Protein AF-A0A398A3U8-F1 (afdb_monomer)

Solvent-accessible surface area (backbone atoms only — not comparable to full-atom values): 12894 Å² total; per-residue (Å²): 136,85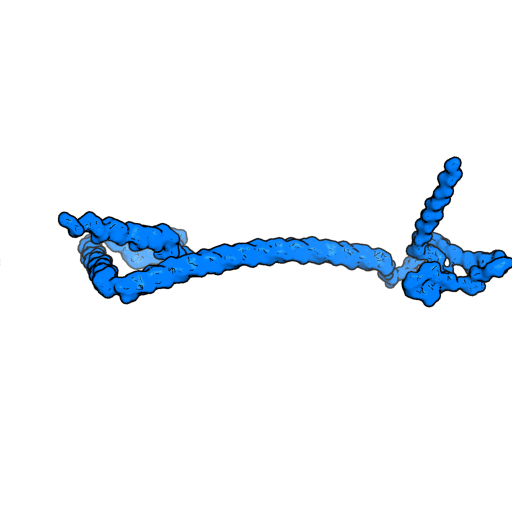,82,79,80,79,78,78,78,81,77,70,68,92,76,70,61,82,66,50,43,77,74,44,94,93,48,101,42,68,47,35,94,39,69,49,92,92,41,72,76,35,46,74,72,61,61,76,77,71,78,84,71,85,73,92,66,101,60,82,57,64,72,60,52,52,52,50,51,53,51,51,52,53,51,50,50,53,50,52,53,53,52,50,51,53,51,52,53,50,50,55,54,50,52,53,52,51,52,51,50,51,53,51,50,52,53,52,50,53,51,52,56,49,40,72,74,30,66,67,60,42,52,52,52,52,52,54,50,53,51,53,52,50,52,53,50,53,50,50,55,49,52,53,50,52,52,61,66,53,68,79,64,84,76,78,46,74,68,54,57,50,49,37,39,77,71,68,66,49,80,81,75,67,80,80,65,52,67,79,64,52,69,69,63,79,71,42,72,65,58,55,50,50,65,63,53,70,53,69,69,73,77,74,81,83,133

Organism: Brassica campestris (NCBI:txid3711)

Sequence (207 aa):
MLSKTINIFKFNFENYLQGFRKIEAERWEFANEGFLLGQRHLLKSIKRRASFALSSSSIQDPCVELRKEKQLLLMELVSLRQQQETNKSYIRAMEQRIEGAERKQRKMMSFLARAMQSPSFLHQLLKQRDMRVKELEDEHYKKTLEAAERGRGSSVSELEALALEMQGYGKQKNVKEEEDMVVERELDDGFWEELLSNESLASTSSN

Secondary structure (DSSP, 8-state):
------------GGG--SSPEE--SSS--EE-TT--TT-GGGGGT-PPPPP----------HHHHHHHHHHHHHHHHHHHHHHHHHHHHHHHHHHHHHHHHHHHHHHHHHHHHHHHH-HHHHHHHHHHHHHHHHHHHHHHHHHHHHHHHHTTS----HHHHHHHHHTT-S----TTTHHHHHTTGGG-HHHHHHHHHTTTTTTSS--

Foldseek 3Di:
DDDPPPPPPPPPVPFADPFWDDDDDPDPDTDGPLDDPPNVVSVVVRDGPDPDPDDDDPDPPVVVVVVVVVVVVVVVVVVVVVVVVVVVVVVVVVVVVVVVVVVLVVLVVVVVVVCVVDVPVVVVVVVVVVVVVVVVVVVVVVVVVVVVVVVPDDDCPPVNQVVCVVVVNNPPPVVPPCVVVVVVPPRDPVVSCCVVVVVVVVVPDDD

Radius of gyration: 42.81 Å; Cα contacts (8 Å, |Δi|>4): 47; chains: 1; bounding box: 86×66×97 Å

pLDDT: mean 71.94, std 19.8, range [32.84, 98.62]

Mean predicted aligned error: 20.29 Å

Structure (mmCIF, N/CA/C/O backbone):
data_AF-A0A398A3U8-F1
#
_entry.id   AF-A0A398A3U8-F1
#
loop_
_atom_site.group_PDB
_atom_site.id
_atom_site.type_symbol
_atom_site.label_atom_id
_atom_site.label_alt_id
_atom_site.label_comp_id
_atom_site.label_asym_id
_atom_site.label_entity_id
_atom_site.label_seq_id
_atom_site.pdbx_PDB_ins_code
_atom_site.Cartn_x
_atom_site.Cartn_y
_atom_site.Cartn_z
_atom_site.occupancy
_atom_site.B_iso_or_equiv
_atom_site.auth_seq_id
_atom_site.auth_comp_id
_atom_site.auth_asym_id
_atom_site.auth_atom_id
_atom_site.pdbx_PDB_model_num
ATOM 1 N N . MET A 1 1 ? 0.174 22.651 -57.542 1.00 36.31 1 MET A N 1
ATOM 2 C CA . MET A 1 1 ? 0.463 22.034 -56.229 1.00 36.31 1 MET A CA 1
ATOM 3 C C . MET A 1 1 ? 1.662 21.101 -56.389 1.00 36.31 1 MET A C 1
ATOM 5 O O . MET A 1 1 ? 1.477 19.931 -56.689 1.00 36.31 1 MET A O 1
ATOM 9 N N . LEU A 1 2 ? 2.894 21.614 -56.304 1.00 36.41 2 LEU A N 1
ATOM 10 C CA . LEU A 1 2 ? 4.093 20.767 -56.345 1.00 36.41 2 LEU A CA 1
ATOM 11 C C . LEU A 1 2 ? 4.375 20.287 -54.920 1.00 36.41 2 LEU A C 1
ATOM 13 O O . LEU A 1 2 ? 4.806 21.071 -54.075 1.00 36.41 2 LEU A O 1
ATOM 17 N N . SER A 1 3 ? 4.070 19.018 -54.649 1.00 34.66 3 SER A N 1
ATOM 18 C CA . SER A 1 3 ? 4.371 18.385 -53.367 1.00 34.66 3 SER A CA 1
ATOM 19 C C . SER A 1 3 ? 5.887 18.209 -53.259 1.00 34.66 3 SER A C 1
ATOM 21 O O . SER A 1 3 ? 6.489 17.435 -54.002 1.0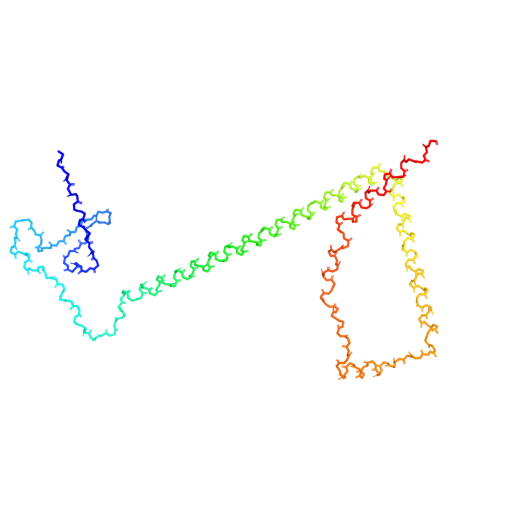0 34.66 3 SER A O 1
ATOM 23 N N . LYS A 1 4 ? 6.525 18.994 -52.386 1.00 37.00 4 LYS A N 1
ATOM 24 C CA . LYS A 1 4 ? 7.944 18.847 -52.055 1.00 37.00 4 LYS A CA 1
ATOM 25 C C . LYS A 1 4 ? 8.099 17.572 -51.229 1.00 37.00 4 LYS A C 1
ATOM 27 O O . LYS A 1 4 ? 7.765 17.559 -50.048 1.00 37.00 4 LYS A O 1
ATOM 32 N N . THR A 1 5 ? 8.609 16.510 -51.841 1.00 37.75 5 THR A N 1
ATOM 33 C CA . THR A 1 5 ? 9.028 15.302 -51.126 1.00 37.75 5 THR A CA 1
ATOM 34 C C . THR A 1 5 ? 10.199 15.658 -50.213 1.00 37.75 5 THR A C 1
ATOM 36 O O . THR A 1 5 ? 11.331 15.827 -50.667 1.00 37.75 5 THR A O 1
ATOM 39 N N . ILE A 1 6 ? 9.932 15.813 -48.916 1.00 40.00 6 ILE A N 1
ATOM 40 C CA . ILE A 1 6 ? 10.976 15.889 -47.894 1.00 40.00 6 ILE A CA 1
AT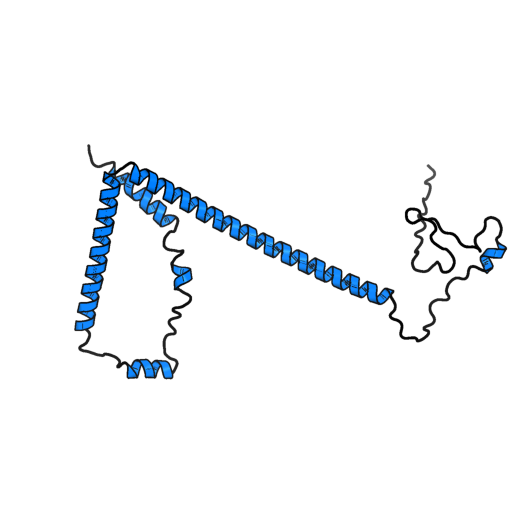OM 41 C C . ILE A 1 6 ? 11.538 14.474 -47.747 1.00 40.00 6 ILE A C 1
ATOM 43 O O . ILE A 1 6 ? 10.989 13.635 -47.037 1.00 40.00 6 ILE A O 1
ATOM 47 N N . ASN A 1 7 ? 12.625 14.191 -48.462 1.00 32.84 7 ASN A N 1
ATOM 48 C CA . ASN A 1 7 ? 13.412 12.985 -48.240 1.00 32.84 7 ASN A CA 1
ATOM 49 C C . ASN A 1 7 ? 14.176 13.146 -46.922 1.00 32.84 7 ASN A C 1
ATOM 51 O O . ASN A 1 7 ? 15.245 13.754 -46.880 1.00 32.84 7 ASN A O 1
ATOM 55 N N . ILE A 1 8 ? 13.621 12.608 -45.836 1.00 38.59 8 ILE A N 1
ATOM 56 C CA . ILE A 1 8 ? 14.350 12.444 -44.578 1.00 38.59 8 ILE A CA 1
ATOM 57 C C . ILE A 1 8 ? 15.374 11.326 -44.803 1.00 38.59 8 ILE A C 1
ATOM 59 O O . ILE A 1 8 ? 15.050 10.140 -44.736 1.00 38.59 8 ILE A O 1
ATOM 63 N N . PHE A 1 9 ? 16.621 11.692 -45.104 1.00 42.53 9 PHE A N 1
ATOM 64 C CA . PHE A 1 9 ? 17.733 10.744 -45.109 1.00 42.53 9 PHE A CA 1
ATOM 65 C C . PHE A 1 9 ? 17.972 10.265 -43.673 1.00 42.53 9 PHE A C 1
ATOM 67 O O . PHE A 1 9 ? 18.526 10.981 -42.842 1.00 42.53 9 PHE A O 1
ATOM 74 N N . LYS A 1 10 ? 17.549 9.035 -43.370 1.00 43.78 10 LYS A N 1
ATOM 75 C CA . LYS A 1 10 ? 17.861 8.364 -42.107 1.00 43.78 10 LYS A CA 1
ATOM 76 C C . LYS A 1 10 ? 19.336 7.951 -42.132 1.00 43.78 10 LYS A C 1
ATOM 78 O O . LYS A 1 10 ? 19.691 6.902 -42.664 1.00 43.78 10 LYS A O 1
ATOM 83 N N . PHE A 1 11 ? 20.208 8.814 -41.617 1.00 51.00 11 PHE A N 1
ATOM 84 C CA . PHE A 1 11 ? 21.639 8.538 -41.499 1.00 51.00 11 PHE A CA 1
ATOM 85 C C . PHE A 1 11 ? 21.847 7.524 -40.361 1.00 51.00 11 PHE A C 1
ATOM 87 O O . PHE A 1 11 ? 21.858 7.885 -39.187 1.00 51.00 11 PHE A O 1
ATOM 9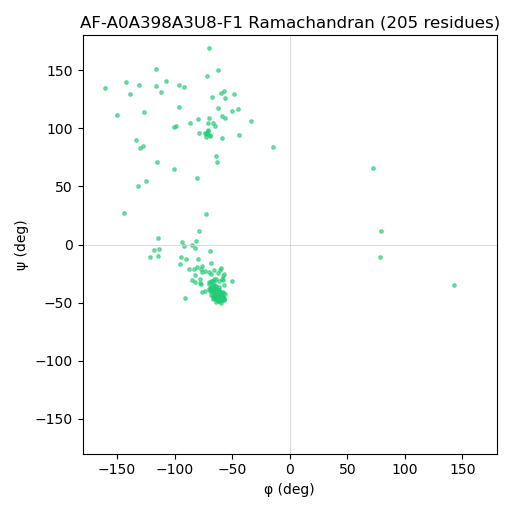4 N N . ASN A 1 12 ? 21.949 6.231 -40.688 1.00 45.66 12 ASN A N 1
ATOM 95 C CA . ASN A 1 12 ? 22.298 5.197 -39.709 1.00 45.66 12 ASN A CA 1
ATOM 96 C C . ASN A 1 12 ? 23.767 5.375 -39.290 1.00 45.66 12 ASN A C 1
ATOM 98 O O . ASN A 1 12 ? 24.681 4.889 -39.956 1.00 45.66 12 ASN A O 1
ATOM 102 N N . PHE A 1 13 ? 23.978 6.096 -38.189 1.00 54.25 13 PHE A N 1
ATOM 103 C CA . PHE A 1 13 ? 25.294 6.456 -37.652 1.00 54.25 13 PHE A CA 1
ATOM 104 C C . PHE A 1 13 ? 26.155 5.255 -37.228 1.00 54.25 13 PHE A C 1
ATOM 106 O O . PHE A 1 13 ? 27.380 5.349 -37.257 1.00 54.25 13 PHE A O 1
ATOM 113 N N . GLU A 1 14 ? 25.536 4.117 -36.895 1.00 48.41 14 GLU A N 1
ATOM 114 C CA . GLU A 1 14 ? 26.205 2.952 -36.290 1.00 48.41 14 GLU A CA 1
ATOM 115 C C . GLU A 1 14 ? 27.321 2.336 -37.153 1.00 48.41 14 GLU A C 1
ATOM 117 O O . GLU A 1 14 ? 28.233 1.699 -36.629 1.00 48.41 14 GLU A O 1
ATOM 122 N N . ASN A 1 15 ? 27.312 2.553 -38.472 1.00 50.22 15 ASN A N 1
ATOM 123 C CA . ASN A 1 15 ? 28.240 1.871 -39.379 1.00 50.22 15 ASN A CA 1
ATOM 124 C C . ASN A 1 15 ? 29.273 2.765 -40.081 1.00 50.22 15 ASN A C 1
ATOM 126 O O . ASN A 1 15 ? 30.119 2.229 -40.799 1.00 50.22 15 ASN A O 1
ATOM 130 N N . TYR A 1 16 ? 29.239 4.093 -39.906 1.00 53.22 16 TYR A N 1
ATOM 131 C CA . TYR A 1 16 ? 29.813 4.977 -40.933 1.00 53.22 16 TYR A CA 1
ATOM 132 C C . TYR A 1 16 ? 31.035 5.823 -40.609 1.00 53.22 16 TYR A C 1
ATOM 134 O O . TYR A 1 16 ? 31.606 6.350 -41.559 1.00 53.22 16 TYR A O 1
ATOM 142 N N . LEU A 1 17 ? 31.508 5.955 -39.372 1.00 53.22 17 LEU A N 1
ATOM 143 C CA . LEU A 1 17 ? 32.539 6.968 -39.117 1.00 53.22 17 LEU A CA 1
ATOM 144 C C . LEU A 1 17 ? 33.739 6.417 -38.351 1.00 53.22 17 LEU A C 1
ATOM 146 O O . LEU A 1 17 ? 33.875 6.613 -37.151 1.00 53.22 17 LEU A O 1
ATOM 150 N N . GLN A 1 18 ? 34.670 5.797 -39.080 1.00 59.28 18 GLN A N 1
ATOM 151 C CA . GLN A 1 18 ? 36.080 6.008 -38.761 1.00 59.28 18 GLN A CA 1
ATOM 152 C C . GLN A 1 18 ? 36.610 7.028 -39.773 1.00 59.28 18 GLN A C 1
ATOM 154 O O . GLN A 1 18 ? 36.805 6.717 -40.945 1.00 59.28 18 GLN A O 1
ATOM 159 N N . GLY A 1 19 ? 36.717 8.282 -39.329 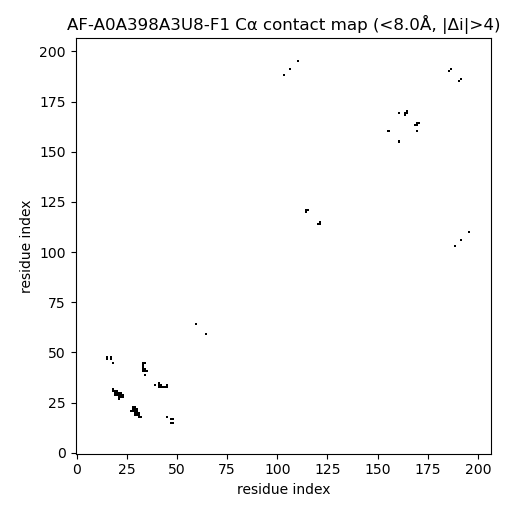1.00 63.56 19 GLY A N 1
ATOM 160 C CA . GLY A 1 19 ? 37.199 9.407 -40.135 1.00 63.56 19 GLY A CA 1
ATOM 161 C C . GLY A 1 19 ? 36.462 10.717 -39.863 1.00 63.56 19 GLY A C 1
ATOM 162 O O . GLY A 1 19 ? 37.091 11.768 -39.867 1.00 63.56 19 GLY A O 1
ATOM 163 N N . PHE A 1 20 ? 35.157 10.660 -39.570 1.00 75.38 20 PHE A N 1
ATOM 164 C CA . PHE A 1 20 ? 34.393 11.833 -39.137 1.00 75.38 20 PHE A CA 1
ATOM 165 C C . PHE A 1 20 ? 34.300 11.875 -37.611 1.00 75.38 20 PHE A C 1
ATOM 167 O O . PHE A 1 20 ? 33.752 10.963 -36.994 1.00 75.38 20 PHE A O 1
ATOM 174 N N . ARG A 1 21 ? 34.851 12.925 -37.006 1.00 79.19 21 ARG A N 1
ATOM 175 C CA . ARG A 1 21 ? 34.823 13.180 -35.564 1.00 79.19 21 ARG A CA 1
ATOM 176 C C . ARG A 1 21 ? 33.670 14.121 -35.235 1.00 79.19 21 ARG A C 1
ATOM 178 O O . ARG A 1 21 ? 33.445 15.084 -35.966 1.00 79.19 21 ARG A O 1
ATOM 185 N N . LYS A 1 22 ? 32.939 13.831 -34.156 1.00 83.31 22 LYS A N 1
ATOM 186 C CA . LYS A 1 22 ? 31.879 14.711 -33.648 1.00 83.31 22 LYS A CA 1
ATOM 187 C C . LYS A 1 22 ? 32.523 15.994 -33.124 1.00 83.31 22 LYS A C 1
ATOM 189 O O . LYS A 1 22 ? 33.460 15.908 -32.335 1.00 83.31 22 LYS A O 1
ATOM 194 N N . ILE A 1 23 ? 32.053 17.143 -33.603 1.00 77.75 23 ILE A N 1
ATOM 195 C CA . ILE A 1 23 ? 32.594 18.454 -33.218 1.00 77.75 23 ILE A CA 1
ATOM 196 C C . ILE A 1 23 ? 31.827 18.996 -32.012 1.00 77.75 23 ILE A C 1
ATOM 198 O O . ILE A 1 23 ? 32.437 19.433 -31.042 1.00 77.75 23 ILE A O 1
ATOM 202 N N . GLU A 1 24 ? 30.496 18.913 -32.046 1.00 75.44 24 GLU A N 1
ATOM 203 C CA . GLU A 1 24 ? 29.630 19.505 -31.027 1.00 75.44 24 GLU A CA 1
ATOM 204 C C . GLU A 1 24 ? 28.599 18.487 -30.524 1.00 75.44 24 GLU A C 1
ATOM 206 O O . GLU A 1 24 ? 28.051 17.711 -31.304 1.00 75.44 24 GLU A O 1
ATOM 211 N N . ALA A 1 25 ? 28.357 18.438 -29.208 1.00 74.88 25 ALA A N 1
ATOM 212 C CA . ALA A 1 25 ? 27.508 17.421 -28.575 1.00 74.88 25 ALA A CA 1
ATOM 213 C C . ALA A 1 25 ? 26.020 17.556 -28.954 1.00 74.88 25 ALA A C 1
ATOM 215 O O . ALA A 1 25 ? 25.369 16.541 -29.220 1.00 74.88 25 ALA A O 1
ATOM 216 N N . GLU A 1 26 ? 25.541 18.797 -29.037 1.00 79.12 26 GLU A N 1
ATOM 217 C CA . GLU A 1 26 ? 24.131 19.176 -29.213 1.00 79.12 26 GLU A CA 1
ATOM 218 C C . GLU A 1 26 ? 23.732 19.406 -30.679 1.00 79.12 26 GLU A C 1
ATOM 220 O O . GLU A 1 26 ? 22.549 19.519 -31.002 1.00 79.12 26 GLU A O 1
ATOM 225 N N . ARG A 1 27 ? 24.709 19.456 -31.593 1.00 76.00 27 ARG A N 1
ATOM 226 C CA . ARG A 1 27 ? 24.474 19.601 -33.033 1.00 76.00 27 ARG A CA 1
ATOM 227 C C . ARG A 1 27 ? 24.953 18.376 -33.791 1.00 76.00 27 ARG A C 1
ATOM 229 O O . ARG A 1 27 ? 25.892 17.686 -33.401 1.00 76.00 27 ARG A O 1
ATOM 236 N N . TRP A 1 28 ? 24.311 18.106 -34.921 1.00 79.19 28 TRP A N 1
ATOM 237 C CA . TRP A 1 28 ? 24.720 17.041 -35.838 1.00 79.19 28 TRP A CA 1
ATOM 238 C C . TRP A 1 28 ? 25.884 17.511 -36.724 1.00 79.19 28 TRP A C 1
ATOM 240 O O . TRP A 1 28 ? 25.787 17.506 -37.949 1.00 79.19 28 TRP A O 1
ATOM 250 N N . GLU A 1 29 ? 26.983 17.931 -36.094 1.00 79.88 29 GLU A N 1
ATOM 251 C CA . GLU A 1 29 ? 28.168 18.495 -36.744 1.00 79.88 29 GLU A CA 1
ATOM 252 C C . GLU A 1 29 ? 29.381 17.565 -36.634 1.00 79.88 29 GLU A C 1
ATOM 254 O O . GLU A 1 29 ? 29.723 17.053 -35.561 1.00 79.88 29 GLU A O 1
ATOM 259 N N . PHE A 1 30 ? 30.044 17.344 -37.772 1.00 81.81 30 PHE A N 1
ATOM 260 C CA . PHE A 1 30 ? 31.101 16.347 -37.918 1.00 81.81 30 PHE A CA 1
ATOM 261 C C . PHE A 1 30 ? 32.228 16.858 -38.819 1.00 81.81 30 PHE A C 1
ATOM 263 O O . PHE A 1 30 ? 31.965 17.450 -39.863 1.00 81.81 30 PHE A O 1
ATOM 270 N N . ALA A 1 31 ? 33.478 16.573 -38.449 1.00 82.12 31 ALA A N 1
ATOM 271 C CA . ALA A 1 31 ? 34.676 16.948 -39.204 1.00 82.12 31 ALA A CA 1
ATOM 272 C C . ALA A 1 31 ? 35.436 15.718 -39.703 1.00 82.12 31 ALA A C 1
ATOM 274 O O . ALA A 1 31 ? 35.666 14.785 -38.936 1.00 82.12 31 ALA A O 1
ATOM 275 N N . ASN A 1 32 ? 35.892 15.746 -40.956 1.00 85.31 32 ASN A N 1
ATOM 276 C CA . ASN A 1 32 ? 36.830 14.776 -41.523 1.00 85.31 32 ASN A CA 1
ATOM 277 C C . ASN A 1 32 ? 37.846 15.513 -42.397 1.00 85.31 32 ASN A C 1
ATOM 279 O O . ASN A 1 32 ? 37.457 16.271 -43.282 1.00 85.31 32 ASN A O 1
ATOM 283 N N . GLU A 1 33 ? 39.133 15.249 -42.181 1.00 83.25 33 GLU A N 1
ATOM 284 C CA . GLU A 1 33 ? 40.239 15.885 -42.916 1.00 83.25 33 GLU A CA 1
ATOM 285 C C . GLU A 1 33 ? 40.161 15.647 -44.436 1.00 83.25 33 GLU A C 1
ATOM 287 O O . GLU A 1 33 ? 40.585 16.474 -45.236 1.00 83.25 33 GLU A O 1
ATOM 292 N N . GLY A 1 34 ? 39.596 14.511 -44.855 1.00 83.00 34 GLY A N 1
ATOM 293 C CA . GLY A 1 34 ? 39.381 14.157 -46.255 1.00 83.00 34 GLY A CA 1
ATOM 294 C C . GLY A 1 34 ? 38.092 14.722 -46.866 1.00 83.00 34 GLY A C 1
ATOM 295 O O . GLY A 1 34 ? 37.811 14.454 -48.035 1.00 83.00 34 GLY A O 1
ATOM 296 N N . PHE A 1 35 ? 37.281 15.457 -46.095 1.00 86.31 35 PHE A N 1
ATOM 297 C CA . PHE A 1 35 ? 35.972 15.972 -46.510 1.00 86.31 35 PHE A CA 1
ATOM 298 C C . PHE A 1 35 ? 35.960 17.504 -46.547 1.00 86.31 35 PHE A C 1
ATOM 300 O O . PHE A 1 35 ? 35.324 18.165 -45.729 1.00 86.31 35 PHE A O 1
ATOM 307 N N . LEU A 1 36 ? 36.669 18.069 -47.526 1.00 85.69 36 LEU A N 1
ATOM 308 C CA . LEU A 1 36 ? 36.732 19.513 -47.756 1.00 85.69 36 LEU A CA 1
ATOM 309 C C . LEU A 1 36 ? 35.939 19.913 -49.006 1.00 85.69 36 LEU A C 1
ATOM 311 O O . LEU A 1 36 ? 35.964 19.226 -50.034 1.00 85.69 36 LEU A O 1
ATOM 315 N N . LEU A 1 37 ? 35.242 21.051 -48.929 1.00 86.44 37 LEU A N 1
ATOM 316 C CA . LEU A 1 37 ? 34.429 21.575 -50.026 1.00 86.44 37 LEU A CA 1
ATOM 317 C C . LEU A 1 37 ? 35.299 21.820 -51.271 1.00 86.44 37 LEU A C 1
ATOM 319 O O . LEU A 1 37 ? 36.364 22.426 -51.197 1.00 86.44 37 LEU A O 1
ATOM 323 N N . GLY A 1 38 ? 34.853 21.319 -52.424 1.00 85.25 38 GLY A N 1
ATOM 324 C CA . GLY A 1 38 ? 35.571 21.454 -53.698 1.00 85.25 38 GLY A CA 1
ATOM 325 C C . GLY A 1 38 ? 36.756 20.495 -53.887 1.00 85.25 38 GLY A C 1
ATOM 326 O O . GLY A 1 38 ? 37.224 20.329 -55.011 1.00 85.25 38 GLY A O 1
ATOM 327 N N . GLN A 1 39 ? 37.203 19.780 -52.848 1.00 87.44 39 GLN A N 1
ATOM 328 C CA . GLN A 1 39 ? 38.363 18.883 -52.923 1.00 87.44 39 GLN A CA 1
ATOM 329 C C . GLN A 1 39 ? 37.952 17.413 -53.066 1.00 87.44 39 GLN A C 1
ATOM 331 O O . GLN A 1 39 ? 38.230 16.562 -52.224 1.00 87.44 39 GLN A O 1
ATOM 336 N N . ARG A 1 40 ? 37.312 17.080 -54.194 1.00 88.88 40 ARG A N 1
ATOM 337 C CA . ARG A 1 40 ? 36.794 15.720 -54.460 1.00 88.88 40 ARG A CA 1
ATOM 338 C C . ARG A 1 40 ? 37.870 14.626 -54.411 1.00 88.88 40 ARG A C 1
ATOM 340 O O . ARG A 1 40 ? 37.558 13.472 -54.131 1.00 88.88 40 ARG A O 1
ATOM 347 N N . HIS A 1 41 ? 39.127 14.961 -54.696 1.00 88.56 41 HIS A N 1
ATOM 348 C CA . HIS A 1 41 ? 40.233 14.002 -54.680 1.00 88.56 41 HIS A CA 1
ATOM 349 C C . HIS A 1 41 ? 40.520 13.454 -53.271 1.00 88.56 41 HIS A C 1
ATOM 351 O O . HIS A 1 41 ? 40.912 12.293 -53.154 1.00 88.56 41 HIS A O 1
ATOM 357 N N . LEU A 1 42 ? 40.249 14.239 -52.222 1.00 86.44 42 LEU A N 1
ATOM 358 C CA . LEU A 1 42 ? 40.410 13.819 -50.832 1.00 86.44 42 LEU A CA 1
ATOM 359 C C . LEU A 1 42 ? 39.377 12.774 -50.404 1.00 86.44 42 LEU A C 1
ATOM 361 O O . LEU A 1 42 ? 39.676 11.944 -49.556 1.00 86.44 42 LEU A O 1
ATOM 365 N N . LEU A 1 43 ? 38.216 12.701 -51.064 1.00 84.69 43 LEU A N 1
ATOM 366 C CA . LEU A 1 43 ? 37.202 11.685 -50.757 1.00 84.69 43 LEU A CA 1
ATOM 367 C C . LEU A 1 43 ? 37.716 10.247 -50.943 1.00 84.69 43 LEU A C 1
ATOM 369 O O . LEU A 1 43 ? 37.154 9.321 -50.371 1.00 84.69 43 LEU A O 1
ATOM 373 N N . LYS A 1 44 ? 38.794 10.046 -51.715 1.00 83.38 44 LYS A N 1
ATOM 374 C CA . LYS A 1 44 ? 39.446 8.737 -51.892 1.00 83.38 44 LYS A CA 1
ATOM 375 C C . LYS A 1 44 ? 40.144 8.238 -50.621 1.00 83.38 44 LYS A C 1
ATOM 377 O O . LYS A 1 44 ? 40.339 7.031 -50.482 1.00 83.38 44 LYS A O 1
ATOM 382 N N . SER A 1 45 ? 40.545 9.139 -49.719 1.00 80.31 45 SER A N 1
ATOM 383 C CA . SER A 1 45 ? 41.147 8.767 -48.432 1.00 80.31 45 SER A CA 1
ATOM 384 C C . SER A 1 45 ? 40.096 8.279 -47.432 1.00 80.31 45 SER A C 1
ATOM 386 O O . SER A 1 45 ? 40.412 7.490 -46.542 1.00 80.31 45 SER A O 1
ATOM 388 N N . ILE A 1 46 ? 38.833 8.681 -47.615 1.00 82.56 46 ILE A N 1
ATOM 389 C CA . ILE A 1 46 ? 37.705 8.257 -46.786 1.00 82.56 46 ILE A CA 1
ATOM 390 C C . ILE A 1 46 ? 37.270 6.854 -47.219 1.00 82.56 46 ILE A C 1
ATOM 392 O O . ILE A 1 46 ? 36.501 6.669 -48.163 1.00 82.56 46 ILE A O 1
ATOM 396 N N . LYS A 1 47 ? 37.767 5.840 -46.511 1.00 76.06 47 LYS A N 1
ATOM 397 C CA . LYS A 1 47 ? 37.415 4.439 -46.758 1.00 76.06 47 LYS A CA 1
ATOM 398 C C . LYS A 1 47 ? 36.234 4.020 -45.889 1.00 76.06 47 LYS A C 1
ATOM 400 O O . LYS A 1 47 ? 36.197 4.286 -44.691 1.00 76.06 47 LYS A O 1
ATOM 405 N N . ARG A 1 48 ? 35.278 3.307 -46.488 1.00 70.56 48 ARG A N 1
ATOM 406 C CA . ARG A 1 48 ? 34.259 2.563 -45.733 1.00 70.56 48 ARG A CA 1
ATOM 407 C C . ARG A 1 48 ? 34.943 1.355 -45.098 1.00 70.56 48 ARG A C 1
ATOM 409 O O . ARG A 1 48 ? 35.819 0.762 -45.727 1.00 70.56 48 ARG A O 1
ATOM 416 N N . ARG A 1 49 ? 34.531 0.957 -43.891 1.00 62.25 49 ARG A N 1
ATOM 417 C CA . ARG A 1 49 ? 34.926 -0.357 -43.373 1.00 62.25 49 ARG A CA 1
ATOM 418 C C . ARG A 1 49 ? 34.481 -1.417 -44.384 1.00 62.25 49 ARG A C 1
ATOM 420 O O . ARG A 1 49 ? 33.311 -1.436 -44.770 1.00 62.25 49 ARG A O 1
ATOM 427 N N . ALA A 1 50 ? 35.405 -2.270 -44.824 1.00 58.81 50 ALA A N 1
ATOM 428 C CA . ALA A 1 50 ? 35.016 -3.552 -45.390 1.00 58.81 50 ALA A CA 1
ATOM 429 C C . ALA A 1 50 ? 34.194 -4.263 -44.308 1.00 58.81 50 ALA A C 1
ATOM 431 O O . ALA A 1 50 ? 34.583 -4.229 -43.138 1.00 58.81 50 ALA A O 1
ATOM 432 N N . SER A 1 51 ? 33.028 -4.803 -44.675 1.00 52.12 51 SER A N 1
ATOM 433 C CA . SER A 1 51 ? 32.187 -5.550 -43.738 1.00 52.12 51 SER A CA 1
ATOM 434 C C . SER A 1 51 ? 33.072 -6.553 -43.011 1.00 52.12 51 SER A C 1
ATOM 436 O O . SER A 1 51 ? 33.875 -7.213 -43.668 1.00 52.12 51 SER A O 1
ATOM 438 N N . PHE A 1 52 ? 32.993 -6.560 -41.681 1.00 53.66 52 PHE A N 1
ATOM 439 C CA . PHE A 1 52 ? 33.829 -7.334 -40.773 1.00 53.66 52 PHE A CA 1
ATOM 440 C C . PHE A 1 52 ? 33.993 -8.771 -41.282 1.00 53.66 52 PHE A C 1
ATOM 442 O O . PHE A 1 52 ? 33.167 -9.642 -41.016 1.00 53.66 52 PHE A O 1
ATOM 449 N N . ALA A 1 53 ? 35.067 -9.023 -42.028 1.00 47.25 53 ALA A N 1
ATOM 450 C CA . ALA A 1 53 ? 35.561 -10.363 -42.241 1.00 47.25 53 ALA A CA 1
ATOM 451 C C . ALA A 1 53 ? 36.152 -10.767 -40.896 1.00 47.25 53 ALA A C 1
ATOM 453 O O . ALA A 1 53 ? 37.226 -10.303 -40.525 1.00 47.25 53 ALA A O 1
ATOM 454 N N . LEU A 1 54 ? 35.339 -11.518 -40.157 1.00 53.59 54 LEU A N 1
ATOM 455 C CA . LEU A 1 54 ? 35.618 -12.314 -38.971 1.00 53.59 54 LEU A CA 1
ATOM 456 C C . LEU A 1 54 ? 37.127 -12.540 -38.740 1.00 53.59 54 LEU A C 1
ATOM 458 O O . LEU A 1 54 ? 37.687 -13.561 -39.128 1.00 53.59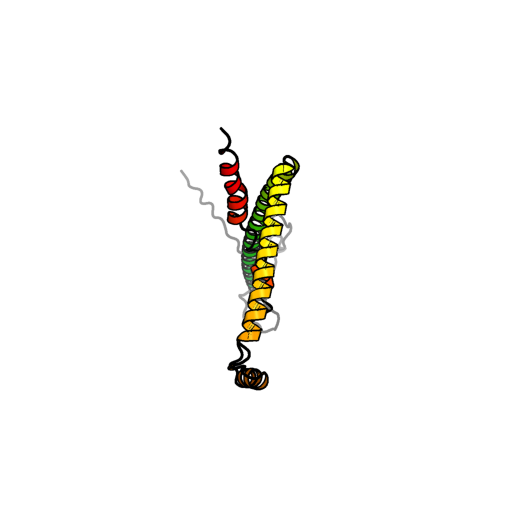 54 LEU A O 1
ATOM 462 N N . SER A 1 55 ? 37.799 -11.578 -38.109 1.00 44.50 55 SER A N 1
ATOM 463 C CA . SER A 1 55 ? 39.148 -11.767 -37.593 1.00 44.50 55 SER A CA 1
ATOM 464 C C . SER A 1 55 ? 39.015 -12.066 -36.112 1.00 44.50 55 SER A C 1
ATOM 466 O O . SER A 1 55 ? 38.754 -11.184 -35.297 1.00 44.50 55 SER A O 1
ATOM 468 N N . SER A 1 56 ? 39.146 -13.351 -35.817 1.00 49.94 56 SER A N 1
ATOM 469 C CA . SER A 1 56 ? 39.406 -13.940 -34.514 1.00 49.94 56 SER A CA 1
ATOM 470 C C . SER A 1 56 ? 40.300 -13.068 -33.626 1.00 49.94 56 SER A C 1
ATOM 472 O O . SER A 1 56 ? 41.516 -13.026 -33.808 1.00 49.94 56 SER A O 1
ATOM 474 N N . SER A 1 57 ? 39.712 -12.433 -32.621 1.00 42.00 57 SER A N 1
ATOM 475 C CA . SER A 1 57 ? 40.387 -12.139 -31.361 1.00 42.00 57 SER A CA 1
ATOM 476 C C . SER A 1 57 ? 39.338 -11.866 -30.289 1.00 42.00 57 SER A C 1
ATOM 478 O O . SER A 1 57 ? 38.327 -11.207 -30.508 1.00 42.00 57 SER A O 1
ATOM 480 N N . SER A 1 58 ? 39.565 -12.474 -29.135 1.00 50.25 58 SER A N 1
ATOM 481 C CA . SER A 1 58 ? 38.763 -12.465 -27.919 1.00 50.25 58 SER A CA 1
ATOM 482 C C . SER A 1 58 ? 38.641 -11.069 -27.299 1.00 50.25 58 SER A C 1
ATOM 484 O O . SER A 1 58 ? 39.219 -10.793 -26.249 1.00 50.25 58 SER A O 1
ATOM 486 N N . ILE A 1 59 ? 37.892 -10.182 -27.945 1.00 50.53 59 ILE A N 1
ATOM 487 C CA . ILE A 1 59 ? 37.482 -8.896 -27.389 1.00 50.53 59 ILE A CA 1
ATOM 488 C C . ILE A 1 59 ? 35.968 -8.845 -27.528 1.00 50.53 59 ILE A C 1
ATOM 490 O O . ILE A 1 59 ? 35.436 -8.894 -28.634 1.00 50.53 59 ILE A O 1
ATOM 494 N N . GLN A 1 60 ? 35.291 -8.846 -26.380 1.00 60.22 60 GLN A N 1
ATOM 495 C CA . GLN A 1 60 ? 33.840 -8.770 -26.257 1.00 60.22 60 GLN A CA 1
ATOM 496 C C . GLN A 1 60 ? 33.309 -7.687 -27.197 1.00 60.22 60 GLN A C 1
ATOM 498 O O . GLN A 1 60 ? 33.667 -6.522 -27.051 1.00 60.22 60 GLN A O 1
ATOM 503 N N . ASP A 1 61 ? 32.497 -8.082 -28.181 1.00 68.31 61 ASP A N 1
ATOM 504 C CA . ASP A 1 61 ? 31.808 -7.145 -29.061 1.00 68.31 61 ASP A CA 1
ATOM 505 C C . ASP A 1 61 ? 30.932 -6.237 -28.177 1.00 68.31 61 ASP A C 1
ATOM 507 O O . ASP A 1 61 ? 29.953 -6.728 -27.598 1.00 68.31 61 ASP A O 1
ATOM 511 N N . PRO A 1 62 ? 31.255 -4.935 -28.039 1.00 69.56 62 PRO A N 1
ATOM 512 C CA . PRO A 1 62 ? 30.518 -4.032 -27.157 1.00 69.56 62 PRO A CA 1
ATOM 513 C C . PRO A 1 62 ? 29.027 -3.974 -27.510 1.00 69.56 62 PRO A C 1
ATOM 515 O O . PRO A 1 62 ? 28.185 -3.729 -26.649 1.00 69.56 62 PRO A O 1
ATOM 518 N N . CYS A 1 63 ? 28.675 -4.256 -28.771 1.00 73.62 63 CYS A N 1
ATOM 519 C CA . CYS A 1 63 ? 27.292 -4.314 -29.228 1.00 73.62 63 CYS A CA 1
ATOM 520 C C . CYS A 1 63 ? 26.514 -5.494 -28.622 1.00 73.62 63 CYS A C 1
ATOM 522 O O . CYS A 1 63 ? 25.304 -5.393 -28.421 1.00 73.62 63 CYS A O 1
ATOM 524 N N . VAL A 1 64 ? 27.176 -6.616 -28.329 1.00 82.56 64 VAL A N 1
ATOM 525 C CA . VAL A 1 64 ? 26.546 -7.785 -27.699 1.00 82.56 64 VAL A CA 1
ATOM 526 C C . VAL A 1 64 ? 26.329 -7.538 -26.208 1.00 82.56 64 VAL A C 1
ATOM 528 O O . VAL A 1 64 ? 25.260 -7.867 -25.696 1.00 82.56 64 VAL A O 1
ATOM 531 N N . GLU A 1 65 ? 27.294 -6.920 -25.527 1.00 85.12 65 GLU A N 1
ATOM 532 C CA . GLU A 1 65 ? 27.189 -6.632 -24.092 1.00 85.12 65 GLU A CA 1
ATOM 533 C C . GLU A 1 65 ? 26.080 -5.610 -23.801 1.00 85.12 65 GLU A C 1
ATOM 535 O O . GLU A 1 65 ? 25.193 -5.874 -22.992 1.00 85.12 65 GLU A O 1
ATOM 540 N N . LEU A 1 66 ? 25.999 -4.537 -24.595 1.00 87.56 66 LEU A N 1
ATOM 541 C CA . LEU A 1 66 ? 24.912 -3.550 -24.524 1.00 87.56 66 LEU A CA 1
ATOM 542 C C . LEU A 1 66 ? 23.516 -4.169 -24.715 1.00 87.56 66 LEU A C 1
ATOM 544 O O . LEU A 1 66 ? 22.539 -3.729 -24.105 1.00 87.56 66 LEU A O 1
ATOM 548 N N . ARG A 1 67 ? 23.385 -5.201 -25.561 1.00 89.69 67 ARG A N 1
ATOM 549 C CA . ARG A 1 67 ? 22.102 -5.907 -25.738 1.00 89.69 67 ARG A CA 1
ATOM 550 C C . ARG A 1 67 ? 21.723 -6.717 -24.502 1.00 89.69 67 ARG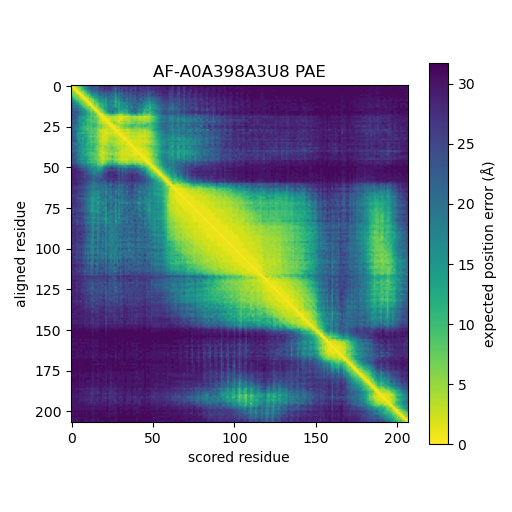 A C 1
ATOM 552 O O . ARG A 1 67 ? 20.539 -6.759 -24.169 1.00 89.69 67 ARG A O 1
ATOM 559 N N . LYS A 1 68 ? 22.694 -7.343 -23.829 1.00 92.88 68 LYS A N 1
ATOM 560 C CA . LYS A 1 68 ? 22.450 -8.065 -22.572 1.00 92.88 68 LYS A CA 1
ATOM 561 C C . LYS A 1 68 ? 22.060 -7.100 -21.460 1.00 92.88 68 LYS A C 1
ATOM 563 O O . LYS A 1 68 ? 21.049 -7.328 -20.806 1.00 92.88 68 LYS A O 1
ATOM 568 N N . GLU A 1 69 ? 22.795 -6.001 -21.299 1.00 93.44 69 GLU A N 1
ATOM 569 C CA . GLU A 1 69 ? 22.488 -4.961 -20.311 1.00 93.44 69 GLU A CA 1
ATOM 570 C C . GLU A 1 69 ? 21.084 -4.392 -20.517 1.00 93.44 69 GLU A C 1
ATOM 572 O O . GLU A 1 69 ? 20.295 -4.324 -19.578 1.00 93.44 69 GLU A O 1
ATOM 577 N N . LYS A 1 70 ? 20.711 -4.081 -21.765 1.00 93.62 70 LYS A N 1
ATOM 578 C CA . LYS A 1 70 ? 19.346 -3.655 -22.096 1.00 93.62 70 LYS A CA 1
ATOM 579 C C . LYS A 1 70 ? 18.300 -4.682 -21.654 1.00 93.62 70 LYS A C 1
ATOM 581 O O . LYS A 1 70 ? 17.252 -4.296 -21.142 1.00 93.62 70 LYS A O 1
ATOM 586 N N . GLN A 1 71 ? 18.555 -5.972 -21.865 1.00 96.00 71 GLN A N 1
ATOM 587 C CA . GLN A 1 71 ? 17.628 -7.028 -21.462 1.00 96.00 71 GLN A CA 1
ATOM 588 C C . GLN A 1 71 ? 17.512 -7.137 -19.935 1.00 96.00 71 GLN A C 1
ATOM 590 O O . GLN A 1 71 ? 16.403 -7.298 -19.426 1.00 96.00 71 GLN A O 1
ATOM 595 N N . LEU A 1 72 ? 18.627 -7.006 -19.210 1.00 97.12 72 LEU A N 1
ATOM 596 C CA . LEU A 1 72 ? 18.639 -6.982 -17.746 1.00 97.12 72 LEU A CA 1
ATOM 597 C C . LEU A 1 72 ? 17.857 -5.784 -17.205 1.00 97.12 72 LEU A C 1
ATOM 599 O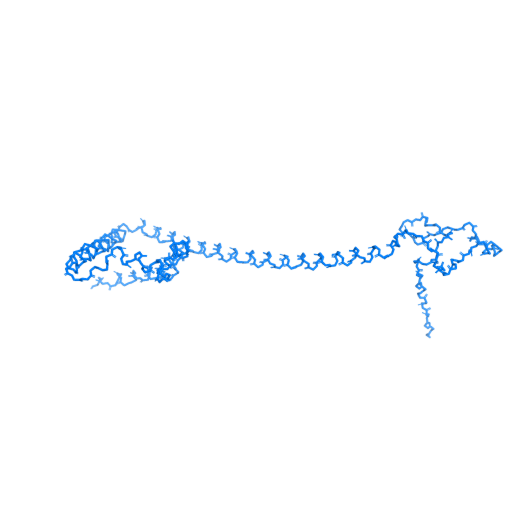 O . LEU A 1 72 ? 16.983 -5.969 -16.365 1.00 97.12 72 LEU A O 1
ATOM 603 N N . LEU A 1 73 ? 18.081 -4.589 -17.755 1.00 98.06 73 LEU A N 1
ATOM 604 C CA . LEU A 1 73 ? 17.351 -3.379 -17.369 1.00 98.06 73 LEU A CA 1
ATOM 605 C C . LEU A 1 73 ? 15.849 -3.493 -17.651 1.00 98.06 73 LEU A C 1
ATOM 607 O O . LEU A 1 73 ? 15.032 -3.040 -16.854 1.00 98.06 73 LEU A O 1
ATOM 611 N N . LEU A 1 74 ? 15.454 -4.118 -18.766 1.00 97.94 74 LEU A N 1
ATOM 612 C CA . LEU A 1 74 ? 14.041 -4.382 -19.051 1.00 97.94 74 LEU A CA 1
ATOM 613 C C . LEU A 1 74 ? 13.426 -5.345 -18.029 1.00 97.94 74 LEU A C 1
ATOM 615 O O . LEU A 1 74 ? 12.300 -5.124 -17.588 1.00 97.94 74 LEU A O 1
ATOM 619 N N . MET A 1 75 ? 14.156 -6.391 -17.640 1.00 97.75 75 MET A N 1
ATOM 620 C CA . MET A 1 75 ? 13.708 -7.338 -16.619 1.00 97.75 75 MET A CA 1
ATOM 621 C C . MET A 1 75 ? 13.598 -6.673 -15.241 1.00 97.75 75 MET A C 1
ATOM 623 O O . MET A 1 75 ? 12.597 -6.856 -14.550 1.00 97.75 75 MET A O 1
ATOM 627 N N . GLU A 1 76 ? 14.579 -5.855 -14.865 1.00 97.81 76 GLU A N 1
ATOM 628 C CA . GLU A 1 76 ? 14.566 -5.082 -13.623 1.00 97.81 76 GLU A CA 1
ATOM 629 C C . GLU A 1 76 ? 13.409 -4.079 -13.598 1.00 97.81 76 GLU A C 1
ATOM 631 O O . GLU A 1 76 ? 12.694 -3.989 -12.605 1.00 97.81 76 GLU A O 1
ATOM 636 N N . LEU A 1 77 ? 13.133 -3.401 -14.714 1.00 98.44 77 LEU A N 1
ATOM 637 C CA . LEU A 1 77 ? 11.982 -2.509 -14.842 1.00 98.44 77 LEU A CA 1
ATOM 638 C C . LEU A 1 77 ? 10.658 -3.248 -14.620 1.00 98.44 77 LEU A C 1
ATOM 640 O O . LEU A 1 77 ? 9.770 -2.728 -13.943 1.00 98.44 77 LEU A O 1
ATOM 644 N N . VAL A 1 78 ? 10.507 -4.452 -15.180 1.00 98.19 78 VAL A N 1
ATOM 645 C CA . VAL A 1 78 ? 9.314 -5.283 -14.958 1.00 98.19 78 VAL A CA 1
ATOM 646 C C . VAL A 1 78 ? 9.206 -5.689 -13.487 1.00 98.19 78 VAL A C 1
ATOM 648 O O . VAL A 1 78 ? 8.132 -5.550 -12.902 1.00 98.19 78 VAL A O 1
ATOM 651 N N . SER A 1 79 ? 10.314 -6.110 -12.874 1.00 98.38 79 SER A N 1
ATOM 652 C CA . SER A 1 79 ? 10.374 -6.444 -11.447 1.00 98.38 79 SER A CA 1
ATOM 653 C C . SER A 1 79 ? 9.972 -5.256 -10.563 1.00 98.38 79 SER A C 1
ATOM 655 O O . SER A 1 79 ? 9.091 -5.379 -9.713 1.00 98.38 79 SER A O 1
ATOM 657 N N . LEU A 1 80 ? 10.522 -4.067 -10.828 1.00 98.56 80 LEU A N 1
ATOM 658 C CA . LEU A 1 80 ? 10.205 -2.840 -10.095 1.00 98.56 80 LEU A CA 1
ATOM 659 C C . LEU A 1 80 ? 8.738 -2.438 -10.258 1.00 98.56 80 LEU A C 1
ATOM 661 O O . LEU A 1 80 ? 8.109 -2.014 -9.290 1.00 98.56 80 LEU A O 1
ATOM 665 N N . ARG A 1 81 ? 8.151 -2.607 -11.450 1.00 98.44 81 ARG A N 1
ATOM 666 C CA . ARG A 1 81 ? 6.709 -2.386 -11.650 1.00 98.44 81 ARG A CA 1
ATOM 667 C C . ARG A 1 81 ? 5.863 -3.352 -10.829 1.00 98.44 81 ARG A C 1
ATOM 669 O O . ARG A 1 81 ? 4.867 -2.929 -10.245 1.00 98.44 81 ARG A O 1
ATOM 676 N N . GLN A 1 82 ? 6.260 -4.620 -10.759 1.00 98.31 82 GLN A N 1
ATOM 677 C CA . GLN A 1 82 ? 5.566 -5.608 -9.942 1.00 98.31 82 GLN A CA 1
ATOM 678 C C . GLN A 1 82 ? 5.659 -5.251 -8.453 1.00 98.31 82 GLN A C 1
ATOM 680 O O . GLN A 1 82 ? 4.633 -5.215 -7.776 1.00 98.31 82 GLN A O 1
ATOM 685 N N . GLN A 1 83 ? 6.855 -4.907 -7.966 1.00 98.38 83 GLN A N 1
ATOM 686 C CA . GLN A 1 83 ? 7.075 -4.471 -6.584 1.00 98.38 83 GLN A CA 1
ATOM 687 C C . GLN A 1 83 ? 6.294 -3.190 -6.253 1.00 98.38 83 GLN A C 1
ATOM 689 O O . GLN A 1 83 ? 5.767 -3.023 -5.152 1.00 98.38 83 GLN A O 1
ATOM 694 N N . GLN A 1 84 ? 6.181 -2.269 -7.209 1.00 98.56 84 GLN A N 1
ATOM 695 C CA . GLN A 1 84 ? 5.379 -1.069 -7.027 1.00 98.56 84 GLN A CA 1
ATOM 696 C C . GLN A 1 84 ? 3.898 -1.418 -6.826 1.00 98.56 84 GLN A C 1
ATOM 698 O O . GLN A 1 84 ? 3.250 -0.824 -5.964 1.00 98.56 84 GLN A O 1
ATOM 703 N N . GLU A 1 85 ? 3.351 -2.372 -7.584 1.00 98.25 85 GLU A N 1
ATOM 704 C CA . GLU A 1 85 ? 1.951 -2.770 -7.418 1.00 98.25 85 GLU A CA 1
ATOM 705 C C . GLU A 1 85 ? 1.715 -3.534 -6.110 1.00 98.25 85 GLU A C 1
ATOM 707 O O . GLU A 1 85 ? 0.728 -3.265 -5.421 1.00 98.25 85 GLU A O 1
ATOM 712 N N . THR A 1 86 ? 2.648 -4.399 -5.693 1.00 98.25 86 THR A N 1
ATOM 713 C CA . THR A 1 86 ? 2.559 -5.054 -4.377 1.00 98.25 86 THR A CA 1
ATOM 714 C C . THR A 1 86 ? 2.580 -4.024 -3.252 1.00 98.25 86 THR A C 1
ATOM 716 O O . THR A 1 86 ? 1.726 -4.069 -2.367 1.00 98.25 86 THR A O 1
ATOM 719 N N . ASN A 1 87 ? 3.471 -3.033 -3.318 1.00 98.56 87 ASN A N 1
ATOM 720 C CA . ASN A 1 87 ? 3.542 -1.972 -2.313 1.00 98.56 87 ASN A CA 1
ATOM 721 C C . ASN A 1 87 ? 2.260 -1.136 -2.266 1.00 98.56 87 ASN A C 1
ATOM 723 O O . ASN A 1 87 ? 1.767 -0.836 -1.182 1.00 98.56 87 ASN A O 1
ATOM 727 N N . LYS A 1 88 ? 1.672 -0.803 -3.420 1.00 98.62 88 LYS A N 1
ATOM 728 C CA . LYS A 1 88 ? 0.373 -0.116 -3.457 1.00 98.62 88 LYS A CA 1
ATOM 729 C C . LYS A 1 88 ? -0.722 -0.947 -2.800 1.00 98.62 88 LYS A C 1
ATOM 731 O O . LYS A 1 88 ? -1.519 -0.399 -2.048 1.00 98.62 88 LYS A O 1
ATOM 736 N N . SER A 1 89 ? -0.769 -2.253 -3.066 1.00 98.00 89 SER A N 1
ATOM 737 C CA . SER A 1 89 ? -1.760 -3.134 -2.438 1.00 98.00 89 SER A CA 1
ATOM 738 C C . SER A 1 89 ? -1.598 -3.188 -0.914 1.00 98.00 89 SER A C 1
ATOM 740 O O . SER A 1 89 ? -2.589 -3.093 -0.193 1.00 98.00 89 SER A O 1
ATOM 742 N N . TYR A 1 90 ? -0.354 -3.233 -0.431 1.00 98.38 90 TYR A N 1
ATOM 743 C CA . TYR A 1 90 ? -0.035 -3.208 0.993 1.00 98.38 90 TYR A CA 1
ATOM 744 C C . TYR A 1 90 ? -0.472 -1.897 1.657 1.00 98.38 90 TYR A C 1
ATOM 746 O O . TYR A 1 90 ? -1.116 -1.926 2.703 1.00 98.38 90 TYR A O 1
ATOM 754 N N . ILE A 1 91 ? -0.186 -0.752 1.027 1.00 98.44 91 ILE A N 1
ATOM 755 C CA . ILE A 1 91 ? -0.606 0.562 1.534 1.00 98.44 91 ILE A CA 1
ATOM 756 C C . ILE A 1 91 ? -2.132 0.635 1.633 1.00 98.44 91 ILE A C 1
ATOM 758 O O . ILE A 1 91 ? -2.641 0.981 2.693 1.00 98.44 91 ILE A O 1
ATOM 762 N N . ARG A 1 92 ? -2.867 0.214 0.594 1.00 98.38 92 ARG A N 1
ATOM 763 C CA . ARG A 1 92 ? -4.342 0.180 0.631 1.00 98.38 92 ARG A CA 1
ATOM 764 C C . ARG A 1 92 ? -4.868 -0.680 1.784 1.00 98.38 92 ARG A C 1
ATOM 766 O O . ARG A 1 92 ? -5.815 -0.298 2.462 1.00 98.38 92 ARG A O 1
ATOM 773 N N . ALA A 1 93 ? -4.257 -1.841 2.027 1.00 96.81 93 ALA A N 1
ATOM 774 C CA . ALA A 1 93 ? -4.645 -2.703 3.143 1.00 96.81 93 ALA A CA 1
ATOM 775 C C . ALA A 1 93 ? -4.367 -2.040 4.503 1.00 96.81 93 ALA A C 1
ATOM 777 O O . ALA A 1 93 ? -5.185 -2.121 5.418 1.00 96.81 93 ALA A O 1
ATOM 778 N N . MET A 1 94 ? -3.231 -1.354 4.638 1.00 97.62 94 MET A N 1
ATOM 779 C CA . MET A 1 94 ? -2.885 -0.607 5.845 1.00 97.62 94 MET A CA 1
ATOM 780 C C . MET A 1 94 ? -3.845 0.565 6.090 1.00 97.62 94 MET A C 1
ATOM 782 O O . MET A 1 94 ? -4.282 0.750 7.223 1.00 97.62 94 MET A O 1
ATOM 786 N N . GLU A 1 95 ? -4.228 1.302 5.047 1.00 97.38 95 GLU A N 1
ATOM 787 C CA . GLU A 1 95 ? -5.229 2.373 5.119 1.00 97.38 95 GLU A CA 1
ATOM 788 C C . GLU A 1 95 ? -6.563 1.849 5.662 1.00 97.38 95 GLU A C 1
ATOM 790 O O . GLU A 1 95 ? -7.099 2.414 6.612 1.00 97.38 95 GLU A O 1
ATOM 795 N N . GLN A 1 96 ? -7.051 0.717 5.145 1.00 94.81 96 GLN A N 1
ATOM 796 C CA . GLN A 1 96 ? -8.289 0.092 5.629 1.00 94.81 96 GLN A CA 1
ATOM 797 C C . GLN A 1 96 ? -8.205 -0.330 7.102 1.00 94.81 96 GLN A C 1
ATOM 799 O O . GLN A 1 96 ? -9.156 -0.135 7.862 1.00 94.81 96 GLN A O 1
ATOM 804 N N . ARG A 1 97 ? -7.060 -0.874 7.535 1.00 95.00 97 ARG A N 1
ATOM 805 C CA . ARG A 1 97 ? -6.836 -1.245 8.943 1.00 95.00 97 ARG A CA 1
ATOM 806 C C . ARG A 1 97 ? -6.828 -0.022 9.859 1.00 95.00 97 ARG A C 1
ATOM 808 O O . ARG A 1 97 ? -7.443 -0.063 10.922 1.00 95.00 97 ARG A O 1
ATOM 815 N N . ILE A 1 98 ? -6.163 1.058 9.448 1.00 95.50 98 ILE A N 1
ATOM 816 C CA . ILE A 1 98 ? -6.120 2.316 10.207 1.00 95.50 98 ILE A CA 1
ATOM 817 C C . ILE A 1 98 ? -7.517 2.927 10.301 1.00 95.50 98 ILE A C 1
ATOM 819 O O . ILE A 1 98 ? -7.946 3.294 11.391 1.00 95.50 98 ILE A O 1
ATOM 823 N N . GLU A 1 99 ? -8.255 2.979 9.194 1.00 95.06 99 GLU A N 1
ATOM 824 C CA . GLU A 1 99 ? -9.615 3.518 9.168 1.00 95.06 99 GLU A CA 1
ATOM 825 C C . GLU A 1 99 ? -10.567 2.706 10.065 1.00 95.06 99 GLU A C 1
ATOM 827 O O . GLU A 1 99 ? -11.379 3.269 10.805 1.00 95.06 99 GLU A O 1
ATOM 832 N N . GLY A 1 100 ? -10.433 1.375 10.055 1.00 87.88 100 GLY A N 1
ATOM 833 C CA . GLY A 1 100 ? -11.156 0.484 10.962 1.00 87.88 100 GLY A CA 1
ATOM 834 C C . GLY A 1 100 ? -10.837 0.758 12.432 1.00 87.88 100 GLY A C 1
ATOM 835 O O . GLY A 1 100 ? -11.751 0.917 13.246 1.00 87.88 100 GLY A O 1
ATOM 836 N N . ALA A 1 101 ? -9.552 0.882 12.771 1.00 86.94 101 ALA A N 1
ATOM 837 C CA . ALA A 1 101 ? -9.118 1.215 14.124 1.00 86.94 101 ALA A CA 1
ATOM 838 C C . ALA A 1 101 ? -9.631 2.596 14.570 1.00 86.94 101 ALA A C 1
ATOM 840 O O . ALA A 1 101 ? -10.100 2.739 15.700 1.00 86.94 101 ALA A O 1
ATOM 841 N N . GLU A 1 102 ? -9.620 3.594 13.686 1.00 92.50 102 GLU A N 1
ATOM 842 C CA . GLU A 1 102 ? -10.109 4.942 13.983 1.00 92.50 102 GLU A CA 1
ATOM 843 C C . GLU A 1 102 ? -11.627 4.961 14.216 1.00 92.50 102 GLU A C 1
ATOM 845 O O . GLU A 1 102 ? -12.107 5.553 15.188 1.00 92.50 102 GLU A O 1
ATOM 850 N N . ARG A 1 103 ? -12.406 4.269 13.372 1.00 87.81 103 ARG A N 1
ATOM 851 C CA . ARG A 1 103 ? -13.858 4.116 13.569 1.00 87.81 103 ARG A CA 1
ATOM 852 C C . ARG A 1 103 ? -14.168 3.478 14.920 1.00 87.81 103 ARG A C 1
ATOM 854 O O . ARG A 1 103 ? -15.016 3.988 15.655 1.00 87.81 103 ARG A O 1
ATOM 861 N N . LYS A 1 104 ? -13.440 2.420 15.280 1.00 85.88 104 LYS A N 1
ATOM 862 C CA . LYS A 1 104 ? -13.576 1.732 16.568 1.00 85.88 104 LYS A CA 1
ATOM 863 C C . LYS A 1 104 ? -13.229 2.638 17.747 1.00 85.88 104 LYS A C 1
ATOM 865 O O . LYS A 1 104 ? -13.994 2.713 18.707 1.00 85.88 104 LYS A O 1
ATOM 870 N N . GLN A 1 105 ? -12.124 3.380 17.659 1.00 89.12 105 GLN A N 1
ATOM 871 C CA . GLN A 1 105 ? -11.738 4.356 18.679 1.00 89.12 105 GLN A CA 1
ATOM 872 C C . GLN A 1 105 ? -12.800 5.444 18.853 1.00 89.12 105 GLN A C 1
ATOM 874 O O . GLN A 1 105 ? -13.124 5.797 19.983 1.00 89.12 105 GLN A O 1
ATOM 879 N N . ARG A 1 106 ? -13.395 5.940 17.762 1.00 90.56 106 ARG A N 1
ATOM 880 C CA . ARG A 1 106 ? -14.463 6.947 17.819 1.00 90.56 106 ARG A CA 1
ATOM 881 C C . ARG A 1 106 ? -15.719 6.414 18.513 1.00 90.56 106 ARG A C 1
ATOM 883 O O . ARG A 1 106 ? -16.268 7.106 19.369 1.00 90.56 106 ARG A O 1
ATOM 890 N N . LYS A 1 107 ? -16.135 5.178 18.200 1.00 85.88 107 LYS A N 1
ATOM 891 C CA . LYS A 1 107 ? -17.246 4.494 18.889 1.00 85.88 107 LYS A CA 1
ATOM 892 C C . LYS A 1 107 ? -16.950 4.337 20.385 1.00 85.88 107 LYS A C 1
ATOM 894 O O . LYS A 1 107 ? -17.741 4.795 21.208 1.00 85.88 107 LYS A O 1
ATOM 899 N N . MET A 1 108 ? -15.776 3.813 20.740 1.00 86.88 108 MET A N 1
ATOM 900 C CA . MET A 1 108 ? -15.337 3.660 22.134 1.00 86.88 108 MET A CA 1
ATOM 901 C C . MET A 1 108 ? -15.324 4.998 22.888 1.00 86.88 108 MET A C 1
ATOM 903 O O . MET A 1 108 ? -15.862 5.096 23.988 1.00 86.88 108 MET A O 1
ATOM 907 N N . MET A 1 109 ? -14.764 6.048 22.285 1.00 88.75 109 MET A N 1
ATOM 908 C CA . MET A 1 109 ? -14.737 7.392 22.865 1.00 88.75 109 MET A CA 1
ATOM 909 C C . MET A 1 109 ? -16.146 7.943 23.099 1.00 88.75 109 MET A C 1
ATOM 911 O O . MET A 1 109 ? -16.403 8.526 24.150 1.00 88.75 109 MET A O 1
ATOM 915 N N . SER A 1 110 ? -17.071 7.736 22.156 1.00 88.56 110 SER A N 1
ATOM 916 C CA . SER A 1 110 ? -18.463 8.175 22.312 1.00 88.56 110 SER A CA 1
ATOM 917 C C . SER A 1 110 ? -19.173 7.460 23.465 1.00 88.56 110 SER A C 1
ATOM 919 O O . SER A 1 110 ? -19.870 8.101 24.252 1.00 88.56 110 SER A O 1
ATOM 921 N N . PHE A 1 111 ? -18.927 6.156 23.621 1.00 85.62 111 PHE A N 1
ATOM 922 C CA . PHE A 1 111 ? -19.454 5.362 24.724 1.00 85.62 111 PHE A CA 1
ATOM 923 C C . PHE A 1 111 ? -18.900 5.837 26.069 1.00 85.62 111 PHE A C 1
ATOM 925 O O . PHE A 1 111 ? -19.670 6.119 26.984 1.00 85.62 111 PHE A O 1
ATOM 932 N N . LEU A 1 112 ? -17.576 5.997 26.177 1.00 87.50 112 LEU A N 1
ATOM 933 C CA . LEU A 1 112 ? -16.935 6.489 27.398 1.00 87.50 112 LEU A CA 1
ATOM 934 C C . LEU A 1 112 ? -17.457 7.875 27.783 1.00 87.50 112 LEU A C 1
ATOM 936 O O . LEU A 1 112 ? -17.818 8.097 28.937 1.00 87.50 112 LEU A O 1
ATOM 940 N N . ALA A 1 113 ? -17.570 8.788 26.816 1.00 89.00 113 ALA A N 1
ATOM 941 C CA . ALA A 1 113 ? -18.117 10.118 27.055 1.00 89.00 113 ALA A CA 1
ATOM 942 C C . ALA A 1 113 ? -19.548 10.057 27.611 1.00 89.00 113 ALA A C 1
ATOM 944 O O . ALA A 1 113 ? -19.882 10.808 28.527 1.00 89.00 113 ALA A O 1
ATOM 945 N N . ARG A 1 114 ? -20.384 9.152 27.094 1.00 84.56 114 ARG A N 1
ATOM 946 C CA . ARG A 1 114 ? -21.775 8.979 27.528 1.00 84.56 114 ARG A CA 1
ATOM 947 C C . ARG A 1 114 ? -21.881 8.304 28.899 1.00 84.56 114 ARG A C 1
ATOM 949 O O . ARG A 1 114 ? -22.663 8.758 29.733 1.00 84.56 114 ARG A O 1
ATOM 956 N N . ALA A 1 115 ? -21.043 7.306 29.178 1.00 84.81 115 ALA A N 1
ATOM 957 C CA . ALA A 1 115 ? -20.954 6.662 30.489 1.00 84.81 115 ALA A CA 1
ATOM 958 C C . ALA A 1 115 ? -20.481 7.635 31.581 1.00 84.81 115 ALA A C 1
ATOM 960 O O . ALA A 1 115 ? -21.015 7.639 32.687 1.00 84.81 115 ALA A O 1
ATOM 961 N N . MET A 1 116 ? -19.534 8.520 31.258 1.00 86.12 116 MET A N 1
ATOM 962 C CA . MET A 1 116 ? -19.083 9.570 32.175 1.00 86.12 116 MET A CA 1
ATOM 963 C C . MET A 1 116 ? -20.148 10.644 32.433 1.00 86.12 116 MET A C 1
ATOM 965 O O . MET A 1 116 ? -20.192 11.210 33.522 1.00 86.12 116 MET A O 1
ATOM 969 N N . GLN A 1 117 ? -21.014 10.922 31.455 1.00 86.81 117 GLN A N 1
ATOM 970 C CA . GLN A 1 117 ? -22.134 11.858 31.611 1.00 86.81 117 GLN A CA 1
ATOM 971 C C . GLN A 1 117 ? -23.306 11.268 32.412 1.00 86.81 117 GLN A C 1
ATOM 973 O O . GLN A 1 117 ? -24.135 12.023 32.915 1.00 86.81 117 GLN A O 1
ATOM 978 N N . SER A 1 118 ? -23.383 9.939 32.555 1.00 87.81 118 SER A N 1
ATOM 979 C CA . SER A 1 118 ? -24.499 9.235 33.200 1.00 87.81 118 SER A CA 1
ATOM 980 C C . SER A 1 118 ? -24.021 8.268 34.300 1.00 87.81 118 SER A C 1
ATOM 982 O O . SER A 1 118 ? -23.898 7.059 34.090 1.00 87.81 118 SER A O 1
ATOM 984 N N . PRO A 1 119 ? -23.800 8.762 35.535 1.00 88.00 119 PRO A N 1
ATOM 985 C CA . PRO A 1 119 ? -23.322 7.930 36.640 1.00 88.00 119 PRO A CA 1
ATOM 986 C C . PRO A 1 119 ? -24.228 6.731 36.969 1.00 88.00 119 PRO A C 1
ATOM 988 O O . PRO A 1 119 ? -23.738 5.700 37.420 1.00 88.00 119 PRO A O 1
ATOM 991 N N . SER A 1 120 ? -25.544 6.831 36.755 1.00 85.88 120 SER A N 1
ATOM 992 C CA . SER A 1 120 ? -26.500 5.733 36.978 1.00 85.88 120 SER A CA 1
ATOM 993 C C . SER A 1 120 ? -26.324 4.579 35.985 1.00 85.88 120 SER A C 1
ATOM 995 O O . SER A 1 120 ? -26.310 3.418 36.389 1.00 85.88 120 SER A O 1
ATOM 997 N N . PHE A 1 121 ? -26.130 4.896 34.706 1.00 84.06 121 PHE A N 1
ATOM 998 C CA . PHE A 1 121 ? -25.856 3.922 33.649 1.00 84.06 121 PHE A CA 1
ATOM 999 C C . PHE A 1 121 ? -24.528 3.194 33.888 1.00 84.06 121 PHE A C 1
ATOM 1001 O O . PHE A 1 121 ? -24.460 1.970 33.790 1.00 84.06 121 PHE A O 1
ATOM 1008 N N . LEU A 1 122 ? -23.488 3.923 34.305 1.00 85.50 122 LEU A N 1
ATOM 1009 C CA . LEU A 1 122 ? -22.195 3.329 34.651 1.00 85.50 122 LEU A CA 1
ATOM 1010 C C . LEU A 1 122 ? -22.316 2.324 35.810 1.00 85.50 122 LEU A C 1
ATOM 1012 O O . LEU A 1 122 ? -21.754 1.230 35.738 1.00 85.50 122 LEU A O 1
ATOM 1016 N N . HIS A 1 123 ? -23.096 2.642 36.848 1.00 86.81 123 HIS A N 1
ATOM 1017 C CA . HIS A 1 123 ? -23.376 1.692 37.930 1.00 86.81 123 HIS A CA 1
ATOM 1018 C C . HIS A 1 123 ? -24.137 0.451 37.441 1.00 86.81 123 HIS A C 1
ATOM 1020 O O . HIS A 1 123 ? -23.849 -0.659 37.894 1.00 86.81 123 HIS A O 1
ATOM 1026 N N . GLN A 1 124 ? -25.087 0.612 36.514 1.00 86.56 124 GLN A N 1
ATOM 1027 C CA . GLN A 1 124 ? -25.825 -0.511 35.934 1.00 86.56 124 GLN A CA 1
ATOM 1028 C C . GLN A 1 124 ? -24.903 -1.441 35.131 1.00 86.56 124 GLN A C 1
ATOM 1030 O O . GLN A 1 124 ? -24.989 -2.660 35.287 1.00 86.56 124 GLN A O 1
ATOM 1035 N N . LEU A 1 125 ? -23.978 -0.880 34.348 1.00 84.56 125 LEU A N 1
ATOM 1036 C CA . LEU A 1 125 ? -22.971 -1.642 33.605 1.00 84.56 125 LEU A CA 1
ATOM 1037 C C . LEU A 1 125 ? -22.031 -2.427 34.524 1.00 84.56 125 LEU A C 1
ATOM 1039 O O . LEU A 1 125 ? -21.807 -3.617 34.299 1.00 84.56 125 LEU A O 1
ATOM 1043 N N . LEU A 1 126 ? -21.504 -1.788 35.574 1.00 87.62 126 LEU A N 1
ATOM 1044 C CA . LEU A 1 126 ? -20.638 -2.461 36.547 1.00 87.62 126 LEU A CA 1
ATOM 1045 C C . LEU A 1 126 ? -21.372 -3.611 37.242 1.00 87.62 126 LEU A C 1
ATOM 1047 O O . LEU A 1 126 ? -20.848 -4.721 37.311 1.00 87.62 126 LEU A O 1
ATOM 1051 N N . LYS A 1 127 ? -22.624 -3.387 37.655 1.00 88.38 127 LYS A N 1
ATOM 1052 C CA . LYS A 1 127 ? -23.459 -4.429 38.261 1.00 88.38 127 LYS A CA 1
ATOM 1053 C C . LYS A 1 127 ? -23.687 -5.606 37.310 1.00 88.38 127 LYS A C 1
ATOM 1055 O O . LYS A 1 127 ? -23.619 -6.756 37.735 1.00 88.38 127 LYS A O 1
ATOM 1060 N N . GLN A 1 128 ? -23.955 -5.337 36.032 1.00 87.06 128 GLN A N 1
ATOM 1061 C CA . GLN A 1 128 ? -24.155 -6.383 35.029 1.00 87.06 128 GLN A CA 1
ATOM 1062 C C . GLN A 1 128 ? -22.871 -7.188 34.779 1.00 87.06 128 GLN A C 1
ATOM 1064 O O . GLN A 1 128 ? -22.932 -8.412 34.658 1.00 87.06 128 GLN A O 1
ATOM 1069 N N . ARG A 1 129 ? -21.707 -6.524 34.749 1.00 86.44 129 ARG A N 1
ATOM 1070 C CA . ARG A 1 129 ? -20.397 -7.184 34.659 1.00 86.44 129 ARG A CA 1
ATOM 1071 C C . ARG A 1 129 ? -20.162 -8.110 35.849 1.00 86.44 129 ARG A C 1
ATOM 1073 O O . ARG A 1 129 ? -19.796 -9.262 35.649 1.00 86.44 129 ARG A O 1
ATOM 1080 N N . ASP A 1 130 ? -20.401 -7.625 37.064 1.00 88.56 130 ASP A N 1
ATOM 1081 C CA . ASP A 1 130 ? -20.185 -8.400 38.289 1.00 88.56 130 ASP A CA 1
ATOM 1082 C C . ASP A 1 130 ? -21.119 -9.617 38.369 1.00 88.56 130 ASP A C 1
ATOM 1084 O O . ASP A 1 130 ? -20.696 -10.687 38.800 1.00 88.56 130 ASP A O 1
ATOM 1088 N N . MET A 1 131 ? -22.362 -9.488 37.884 1.00 88.50 131 MET A N 1
ATOM 1089 C CA . MET A 1 131 ? -23.294 -10.615 37.754 1.00 88.50 131 MET A CA 1
ATOM 1090 C C . MET A 1 131 ? -22.770 -11.681 36.783 1.00 88.50 131 MET A C 1
ATOM 1092 O O . MET A 1 131 ? -22.708 -12.847 37.159 1.00 88.50 131 MET A O 1
ATOM 1096 N N . ARG A 1 132 ? -22.319 -11.288 35.582 1.00 84.44 132 ARG A N 1
ATOM 1097 C CA . ARG A 1 132 ? -21.768 -12.232 34.589 1.00 84.44 132 ARG A CA 1
ATOM 1098 C C . ARG A 1 132 ? -20.494 -12.923 35.069 1.00 84.44 132 ARG A C 1
ATOM 1100 O O . ARG A 1 132 ? -20.321 -14.111 34.837 1.00 84.44 132 ARG A O 1
ATOM 1107 N N . VAL A 1 133 ? -19.592 -12.192 35.730 1.00 86.56 133 VAL A N 1
ATOM 1108 C CA . VAL A 1 133 ? -18.359 -12.778 36.288 1.00 86.56 133 VAL A CA 1
ATOM 1109 C C . VAL A 1 133 ? -18.706 -13.843 37.321 1.00 86.56 133 VAL A C 1
ATOM 1111 O O . VAL A 1 133 ? -18.158 -14.940 37.271 1.00 86.56 133 VAL A O 1
ATOM 1114 N N . LYS A 1 134 ? -19.666 -13.552 38.201 1.00 88.19 134 LYS A N 1
ATOM 1115 C CA . LYS A 1 134 ? -20.116 -14.503 39.214 1.00 88.19 134 LYS A CA 1
ATOM 1116 C C . LYS A 1 134 ? -20.767 -15.748 38.601 1.00 88.19 134 LYS A C 1
ATOM 1118 O O . LYS A 1 134 ? -20.473 -16.851 39.040 1.00 88.19 134 LYS A O 1
ATOM 1123 N N . GLU A 1 135 ? -21.588 -15.587 37.562 1.00 86.56 135 GLU A N 1
ATOM 1124 C CA . GLU A 1 135 ? -22.174 -16.713 36.816 1.00 86.56 135 GLU A CA 1
ATOM 1125 C C . GLU A 1 135 ? -21.091 -17.623 36.215 1.00 86.56 135 GLU A C 1
ATOM 1127 O O . GLU A 1 135 ? -21.166 -18.842 36.349 1.00 86.56 135 GLU A O 1
ATOM 1132 N N . LEU A 1 136 ? -20.048 -17.043 35.612 1.00 81.31 136 LEU A N 1
ATOM 1133 C CA . LEU A 1 136 ? -18.934 -17.804 35.037 1.00 81.31 136 LEU A CA 1
ATOM 1134 C C . LEU A 1 136 ? -18.091 -18.518 36.103 1.00 81.31 136 LEU A C 1
ATOM 1136 O O . LEU A 1 136 ? -17.651 -19.650 35.890 1.00 81.31 136 LEU A O 1
ATOM 1140 N N . GLU A 1 137 ? -17.866 -17.880 37.253 1.00 82.38 137 GLU A N 1
ATOM 1141 C CA . GLU A 1 137 ? -17.202 -18.508 38.397 1.00 82.38 137 GLU A CA 1
ATOM 1142 C C . GLU A 1 137 ? -18.024 -19.692 38.918 1.00 82.38 137 GLU A C 1
ATOM 1144 O O . GLU A 1 137 ? -17.485 -20.789 39.074 1.00 82.38 137 GLU A O 1
ATOM 1149 N N . ASP A 1 138 ? -19.332 -19.510 39.109 1.00 85.62 138 ASP A N 1
ATOM 1150 C CA . ASP A 1 138 ? -20.250 -20.557 39.565 1.00 85.62 138 ASP A CA 1
ATOM 1151 C C . ASP A 1 138 ? -20.306 -21.734 38.568 1.00 85.62 138 ASP A C 1
ATOM 1153 O O . ASP A 1 138 ? -20.279 -22.902 38.976 1.00 85.62 138 ASP A O 1
ATOM 1157 N N . GLU A 1 139 ? -20.296 -21.462 37.258 1.00 83.50 139 GLU A N 1
ATOM 1158 C CA . GLU A 1 139 ? -20.170 -22.493 36.221 1.00 83.50 139 GLU A CA 1
ATOM 1159 C C . GLU A 1 139 ? -18.834 -23.240 36.299 1.00 83.50 139 GLU A C 1
ATOM 1161 O O . GLU A 1 139 ? -18.801 -24.470 36.172 1.00 83.50 139 GLU A O 1
ATOM 1166 N N . HIS A 1 140 ? -17.728 -22.534 36.543 1.00 81.88 140 HIS A N 1
ATOM 1167 C CA . HIS A 1 140 ? -16.408 -23.143 36.686 1.00 81.88 140 HIS A CA 1
ATOM 1168 C C . HIS A 1 140 ? -16.324 -24.036 37.933 1.00 81.88 140 HIS A C 1
ATOM 1170 O O . HIS A 1 140 ? -15.834 -25.170 37.857 1.00 81.88 140 HIS A O 1
ATOM 1176 N N . TYR A 1 141 ? -16.851 -23.575 39.072 1.00 79.12 141 TYR A N 1
ATOM 1177 C CA . TYR A 1 141 ? -16.940 -24.371 40.298 1.00 79.12 141 TYR A CA 1
ATOM 1178 C C . TYR A 1 141 ? -17.801 -25.621 40.091 1.00 79.12 141 TYR A C 1
ATOM 1180 O O . TYR A 1 141 ? -17.379 -26.723 40.450 1.00 79.12 141 TYR A O 1
ATOM 1188 N N . LYS A 1 142 ? -18.958 -25.488 39.431 1.00 84.88 142 LYS A N 1
ATOM 1189 C CA . LYS A 1 142 ? -19.843 -26.615 39.110 1.00 84.88 142 LYS A CA 1
ATOM 1190 C C . LYS A 1 142 ? -19.176 -27.632 38.182 1.00 84.88 142 LYS A C 1
ATOM 1192 O O . LYS A 1 142 ? -19.214 -28.830 38.450 1.00 84.88 142 LYS A O 1
ATOM 1197 N N . LYS A 1 143 ? -18.504 -27.171 37.125 1.00 79.44 143 LYS A N 1
ATOM 1198 C CA . LYS A 1 143 ? -17.793 -28.032 36.167 1.00 79.44 143 LYS A CA 1
ATOM 1199 C C . LYS A 1 143 ? -16.627 -28.783 36.815 1.00 79.44 143 LYS A C 1
ATOM 1201 O O . LYS A 1 143 ? -16.386 -29.941 36.477 1.00 79.44 143 LYS A O 1
ATOM 1206 N N . THR A 1 144 ? -15.940 -28.148 37.766 1.00 73.81 144 THR A N 1
ATOM 1207 C CA . THR A 1 144 ? -14.859 -28.768 38.549 1.00 73.81 144 THR A CA 1
ATOM 1208 C C . THR A 1 144 ? -15.401 -29.860 39.480 1.00 73.81 144 THR A C 1
ATOM 1210 O O . THR A 1 144 ? -14.820 -30.942 39.555 1.00 73.81 144 THR A O 1
ATOM 1213 N N . LEU A 1 145 ? -16.551 -29.624 40.124 1.00 74.31 145 LEU A N 1
ATOM 1214 C CA . LEU A 1 145 ? -17.236 -30.621 40.957 1.00 74.31 145 LEU A CA 1
ATOM 1215 C C . LEU A 1 145 ? -17.742 -31.817 40.136 1.00 74.31 145 LEU A C 1
ATOM 1217 O O . LEU A 1 145 ? -17.478 -32.964 40.487 1.00 74.31 145 LEU A O 1
ATOM 1221 N N . GLU A 1 146 ? -18.385 -31.569 38.995 1.00 72.12 146 GLU A N 1
ATOM 1222 C CA . GLU A 1 146 ? -18.869 -32.635 38.109 1.00 72.12 146 GLU A CA 1
ATOM 1223 C C . GLU A 1 146 ? -17.730 -33.459 37.485 1.00 72.12 146 GLU A C 1
ATOM 1225 O O . GLU A 1 146 ? -17.891 -34.655 37.231 1.00 72.12 146 GLU A O 1
ATOM 1230 N N . ALA A 1 147 ? -16.572 -32.845 37.219 1.00 69.00 147 ALA A N 1
ATOM 1231 C CA . ALA A 1 147 ? -15.385 -33.556 36.749 1.00 69.00 147 ALA A CA 1
ATOM 1232 C C . ALA A 1 147 ? -14.796 -34.470 37.838 1.00 69.00 147 ALA A C 1
ATOM 1234 O O . ALA A 1 147 ? -14.383 -35.590 37.532 1.00 69.00 147 ALA A O 1
ATOM 1235 N N . ALA A 1 148 ? -14.819 -34.035 39.102 1.00 64.12 148 ALA A N 1
ATOM 1236 C CA . ALA A 1 148 ? -14.415 -34.858 40.239 1.00 64.12 148 ALA A CA 1
ATOM 1237 C C . ALA A 1 148 ? -15.385 -36.034 40.486 1.00 64.12 148 ALA A C 1
ATOM 1239 O O . ALA A 1 148 ? -14.944 -37.130 40.831 1.00 64.12 148 ALA A O 1
ATOM 1240 N N . GLU A 1 149 ? -16.687 -35.851 40.243 1.00 59.31 149 GLU A N 1
ATOM 1241 C CA . GLU A 1 149 ? -17.698 -36.913 40.378 1.00 59.31 149 GLU A CA 1
ATOM 1242 C C . GLU A 1 149 ? -17.697 -37.913 39.207 1.00 59.31 149 GLU A C 1
ATOM 1244 O O . GLU A 1 149 ? -17.882 -39.114 39.420 1.00 59.31 149 GLU A O 1
ATOM 1249 N N . ARG A 1 150 ? -17.407 -37.466 37.974 1.00 56.34 150 ARG A N 1
ATOM 1250 C CA . ARG A 1 150 ? -17.177 -38.364 36.820 1.00 56.34 150 ARG A CA 1
ATOM 1251 C C . ARG A 1 150 ? -15.881 -39.181 36.941 1.00 56.34 150 ARG A C 1
ATOM 1253 O O . ARG A 1 150 ? -15.748 -40.208 36.280 1.00 56.34 150 ARG A O 1
ATOM 1260 N N . GLY A 1 151 ? -14.969 -38.799 37.835 1.00 52.22 151 GLY A N 1
ATOM 1261 C CA . GLY A 1 151 ? -13.701 -39.477 38.129 1.00 52.22 151 GLY A CA 1
ATOM 1262 C C . GLY A 1 151 ? -13.794 -40.801 38.907 1.00 52.22 151 GLY A C 1
ATOM 1263 O O . GLY A 1 151 ? -12.840 -41.166 39.588 1.00 52.22 151 GLY A O 1
ATOM 1264 N N . ARG A 1 152 ? -14.911 -41.541 38.831 1.00 49.94 152 ARG A N 1
ATOM 1265 C CA . ARG A 1 152 ? -14.995 -42.945 39.296 1.00 49.94 152 ARG A CA 1
ATOM 1266 C C . ARG A 1 152 ? -15.230 -43.972 38.184 1.00 49.94 152 ARG A C 1
ATOM 1268 O O . ARG A 1 152 ? -15.344 -45.157 38.480 1.00 49.94 152 ARG A O 1
ATOM 1275 N N . GLY A 1 153 ? -15.232 -43.567 36.914 1.00 49.91 153 GLY A N 1
ATOM 1276 C CA . GLY A 1 153 ? -15.316 -44.504 35.794 1.00 49.91 153 GLY A CA 1
ATOM 1277 C C . GLY A 1 153 ? -14.604 -43.982 34.554 1.00 49.91 153 GLY A C 1
ATOM 1278 O O . GLY A 1 153 ? -15.085 -43.053 33.921 1.00 49.91 153 GLY A O 1
ATOM 1279 N N . SER A 1 154 ? -13.498 -44.636 34.188 1.00 54.47 154 SER A N 1
ATOM 1280 C CA . SER A 1 154 ? -12.741 -44.426 32.944 1.00 54.47 154 SER A CA 1
ATOM 1281 C C . SER A 1 154 ? -11.936 -43.118 32.866 1.00 54.47 154 SER A C 1
ATOM 1283 O O . SER A 1 154 ? -12.159 -42.260 32.017 1.00 54.47 154 SER A O 1
ATOM 1285 N N . SER A 1 155 ? -10.923 -42.988 33.726 1.00 50.47 155 SER A N 1
ATOM 1286 C CA . SER A 1 155 ? -9.743 -42.189 33.386 1.00 50.47 155 SER A CA 1
ATOM 1287 C C . SER A 1 155 ? -8.841 -43.038 32.489 1.00 50.47 155 SER A C 1
ATOM 1289 O O . SER A 1 155 ? -8.224 -43.994 32.964 1.00 50.47 155 SER A O 1
ATOM 1291 N N . VAL A 1 156 ? -8.767 -42.697 31.203 1.00 52.97 156 VAL A N 1
ATOM 1292 C CA . VAL A 1 156 ? -7.606 -43.042 30.370 1.00 52.97 156 VAL A CA 1
ATOM 1293 C C . VAL A 1 156 ? -6.384 -42.579 31.157 1.00 52.97 156 VAL A C 1
ATOM 1295 O O . VAL A 1 156 ? -6.272 -41.398 31.488 1.00 52.97 156 VAL A O 1
ATOM 1298 N N . SER A 1 157 ? -5.550 -43.525 31.582 1.00 67.50 157 SER A N 1
ATOM 1299 C CA . SER A 1 157 ? -4.404 -43.211 32.442 1.00 67.50 157 SER A CA 1
ATOM 1300 C C . SER A 1 157 ? -3.462 -42.272 31.682 1.00 67.50 157 SER A C 1
ATOM 1302 O O . SER A 1 157 ? -3.377 -42.360 30.460 1.00 67.50 157 SER A O 1
ATOM 1304 N N . GLU A 1 158 ? -2.722 -41.393 32.360 1.00 66.31 158 GLU A N 1
ATOM 1305 C CA . GLU A 1 158 ? -1.736 -40.502 31.708 1.00 66.31 158 GLU A CA 1
ATOM 1306 C C . GLU A 1 158 ? -0.776 -41.277 30.778 1.00 66.31 158 GLU A C 1
ATOM 1308 O O . GLU A 1 158 ? -0.392 -40.794 29.715 1.00 66.31 158 GLU A O 1
ATOM 1313 N N . LEU A 1 159 ? -0.487 -42.536 31.128 1.00 62.75 159 LEU A N 1
ATOM 1314 C CA . LEU A 1 159 ? 0.238 -43.516 30.311 1.00 62.75 159 LEU A CA 1
ATOM 1315 C C . LEU A 1 159 ? -0.436 -43.866 28.974 1.00 62.75 159 LEU A C 1
ATOM 1317 O O . LEU A 1 159 ? 0.245 -44.045 27.971 1.00 62.75 159 LEU A O 1
ATOM 1321 N N . GLU A 1 160 ? -1.759 -43.978 28.946 1.00 68.38 160 GLU A N 1
ATOM 1322 C CA . GLU A 1 160 ? -2.545 -44.302 27.752 1.00 68.38 160 GLU A CA 1
ATOM 1323 C C . GLU A 1 160 ? -2.697 -43.071 26.842 1.00 68.38 160 GLU A C 1
ATOM 1325 O O . GLU A 1 160 ? -2.628 -43.195 25.620 1.00 68.38 160 GLU A O 1
ATOM 1330 N N . ALA A 1 161 ? -2.770 -41.867 27.420 1.00 75.38 161 ALA A N 1
ATOM 1331 C CA . ALA A 1 161 ? -2.690 -40.618 26.660 1.00 75.38 161 ALA A CA 1
ATOM 1332 C C . ALA A 1 161 ? -1.322 -40.455 25.969 1.00 75.38 161 ALA A C 1
ATOM 1334 O O . ALA A 1 161 ? -1.260 -40.124 24.784 1.00 75.38 161 ALA A O 1
ATOM 1335 N N . LEU A 1 162 ? -0.233 -40.766 26.679 1.00 72.75 162 LEU A N 1
ATOM 1336 C CA . LEU A 1 162 ? 1.128 -40.708 26.143 1.00 72.75 162 LEU A CA 1
ATOM 1337 C C . LEU A 1 162 ? 1.388 -41.816 25.106 1.00 72.75 162 LEU A C 1
ATOM 1339 O O . LEU A 1 162 ? 2.068 -41.587 24.108 1.00 72.75 162 LEU A O 1
ATOM 1343 N N . ALA A 1 163 ? 0.787 -43.000 25.275 1.00 77.19 163 ALA A N 1
ATOM 1344 C CA . ALA A 1 163 ? 0.845 -44.078 24.285 1.00 77.19 163 ALA A CA 1
ATOM 1345 C C . ALA A 1 163 ? 0.164 -43.694 22.959 1.00 77.19 163 ALA A C 1
ATOM 1347 O O . ALA A 1 163 ? 0.697 -43.980 21.884 1.00 77.19 163 ALA A O 1
ATOM 1348 N N . LEU A 1 164 ? -0.977 -43.001 23.026 1.00 78.12 164 LEU A N 1
ATOM 1349 C CA . LEU A 1 164 ? -1.668 -42.473 21.847 1.00 78.12 164 LEU A CA 1
ATOM 1350 C C . LEU A 1 164 ? -0.853 -41.375 21.149 1.00 78.12 164 LEU A C 1
ATOM 1352 O O . LEU A 1 164 ? -0.836 -41.313 19.919 1.00 78.12 164 LEU A O 1
ATOM 1356 N N . GLU A 1 165 ? -0.139 -40.544 21.909 1.00 77.31 165 GLU A N 1
ATOM 1357 C CA . GLU A 1 165 ? 0.783 -39.540 21.370 1.00 77.31 165 GLU A CA 1
ATOM 1358 C C . GLU A 1 165 ? 1.979 -40.188 20.658 1.00 77.31 165 GLU A C 1
ATOM 1360 O O . GLU A 1 165 ? 2.275 -39.841 19.514 1.00 77.31 165 GLU A O 1
ATOM 1365 N N . MET A 1 166 ? 2.602 -41.203 21.267 1.00 75.69 166 MET A N 1
ATOM 1366 C CA . MET A 1 166 ? 3.706 -41.955 20.656 1.00 75.69 166 MET A CA 1
ATOM 1367 C C . MET A 1 166 ? 3.292 -42.720 19.390 1.00 75.69 166 MET A C 1
ATOM 1369 O O . MET A 1 166 ? 4.110 -42.903 18.490 1.00 75.69 166 MET A O 1
ATOM 1373 N N . GLN A 1 167 ? 2.030 -43.151 19.292 1.00 75.88 167 GLN A N 1
ATOM 1374 C CA . GLN A 1 167 ? 1.466 -43.775 18.089 1.00 75.88 167 GLN A CA 1
ATOM 1375 C C . GLN A 1 167 ? 1.017 -42.761 17.018 1.00 75.88 167 GLN A C 1
ATOM 1377 O O . GLN A 1 167 ? 0.509 -43.168 15.974 1.00 75.88 167 GLN A O 1
ATOM 1382 N N . GLY A 1 168 ? 1.221 -41.457 17.241 1.00 64.62 168 GLY A N 1
ATOM 1383 C CA . GLY A 1 168 ? 0.885 -40.401 16.282 1.00 64.62 168 GLY A CA 1
ATOM 1384 C C . GLY A 1 168 ? -0.601 -40.029 16.243 1.00 64.62 168 GLY A C 1
ATOM 1385 O O . GLY A 1 168 ? -1.021 -39.297 15.351 1.00 64.62 168 GLY A O 1
ATOM 1386 N N . TYR A 1 169 ? -1.398 -40.501 17.207 1.00 61.09 169 TYR A N 1
ATOM 1387 C CA . TYR A 1 169 ? -2.818 -40.157 17.360 1.00 61.09 169 TYR A CA 1
ATOM 1388 C C . TYR A 1 169 ? -3.052 -38.981 18.324 1.00 61.09 169 TYR A C 1
ATOM 1390 O O . TYR A 1 169 ? -4.199 -38.601 18.576 1.00 61.09 169 TYR A O 1
ATOM 1398 N N . GLY A 1 170 ? -1.986 -38.382 18.865 1.00 52.62 170 GLY A N 1
ATOM 1399 C CA . GLY A 1 170 ? -2.069 -37.176 19.681 1.00 52.62 170 GLY A CA 1
ATOM 1400 C C . GLY A 1 170 ? -2.633 -36.014 18.864 1.00 52.62 170 GLY A C 1
ATOM 1401 O O . GLY A 1 170 ? -2.035 -35.591 17.877 1.00 52.62 170 GLY A O 1
ATOM 1402 N N . LYS A 1 171 ? -3.794 -35.480 19.264 1.00 59.53 171 LYS A N 1
ATOM 1403 C CA . LYS A 1 171 ? -4.318 -34.230 18.698 1.00 59.53 171 LYS A CA 1
ATOM 1404 C C . LYS A 1 171 ? -3.257 -33.145 18.889 1.00 59.53 171 LYS A C 1
ATOM 1406 O O . LYS A 1 171 ? -3.070 -32.677 20.010 1.00 59.53 171 LYS A O 1
ATOM 1411 N N . GLN A 1 172 ? -2.610 -32.720 17.801 1.00 46.78 172 GLN A N 1
ATOM 1412 C CA . GLN A 1 172 ? -1.862 -31.466 17.747 1.00 46.78 172 GLN A CA 1
ATOM 1413 C C . GLN A 1 172 ? -2.831 -30.332 18.067 1.00 46.78 172 GLN A C 1
ATOM 1415 O O . GLN A 1 172 ? -3.511 -29.781 17.205 1.00 46.78 172 GLN A O 1
ATOM 1420 N N . LYS A 1 173 ? -2.918 -29.991 19.346 1.00 45.75 173 LYS A N 1
ATOM 1421 C CA . LYS A 1 173 ? -3.407 -28.696 19.774 1.00 45.75 173 LYS A CA 1
ATOM 1422 C C . LYS A 1 173 ? -2.318 -27.706 19.352 1.00 45.75 173 LYS A C 1
ATOM 1424 O O . LYS A 1 173 ? -1.324 -27.537 20.053 1.00 45.75 173 LYS A O 1
ATOM 1429 N N . ASN A 1 174 ? -2.471 -27.118 18.164 1.00 35.94 174 ASN A N 1
ATOM 1430 C CA . ASN A 1 174 ? -1.700 -25.957 17.715 1.00 35.94 174 ASN A CA 1
ATOM 1431 C C . ASN A 1 174 ? -2.034 -24.768 18.633 1.00 35.94 174 ASN A C 1
ATOM 1433 O O . ASN A 1 174 ? -2.781 -23.869 18.276 1.00 35.94 174 ASN A O 1
ATOM 1437 N N . VAL A 1 175 ? -1.477 -24.770 19.844 1.00 43.25 175 VAL A N 1
ATOM 1438 C CA . VAL A 1 175 ? -1.680 -23.741 20.883 1.00 43.25 175 VAL A CA 1
ATOM 1439 C C . VAL A 1 175 ? -0.843 -22.482 20.606 1.00 43.25 175 VAL A C 1
ATOM 1441 O O . VAL A 1 175 ? -0.730 -21.612 21.451 1.00 43.25 175 VAL A O 1
ATOM 1444 N N . LYS A 1 176 ? -0.242 -22.336 19.419 1.00 40.25 176 LYS A N 1
ATOM 1445 C CA . LYS A 1 176 ? 0.599 -21.168 19.099 1.00 40.25 176 LYS A CA 1
ATOM 1446 C C . LYS A 1 176 ? 0.122 -20.291 17.947 1.00 40.25 176 LYS A C 1
ATOM 1448 O O . LYS A 1 176 ? 0.720 -19.246 17.741 1.00 40.25 176 LYS A O 1
ATOM 1453 N N . GLU A 1 177 ? -0.943 -20.659 17.239 1.00 39.81 177 GLU A N 1
ATOM 1454 C CA . GLU A 1 177 ? -1.473 -19.830 16.138 1.00 39.81 177 GLU A CA 1
ATOM 1455 C C . GLU A 1 177 ? -2.937 -19.404 16.335 1.00 39.81 177 GLU A C 1
ATOM 1457 O O . GLU A 1 177 ? -3.405 -18.507 15.639 1.00 39.81 177 GLU A O 1
ATOM 1462 N N . GLU A 1 178 ? -3.659 -19.969 17.312 1.00 39.03 178 GLU A N 1
ATOM 1463 C CA . GLU A 1 178 ? -5.013 -19.499 17.646 1.00 39.03 178 GLU A CA 1
ATOM 1464 C C . GLU A 1 178 ? -5.023 -18.268 18.564 1.00 39.03 178 GLU A C 1
ATOM 1466 O O . GLU A 1 178 ? -5.959 -17.478 18.484 1.00 39.03 178 GLU A O 1
ATOM 1471 N N . GLU A 1 179 ? -3.999 -18.034 19.390 1.00 39.50 179 GLU A N 1
ATOM 1472 C CA . GLU A 1 179 ? -4.045 -16.913 20.347 1.00 39.50 179 GLU A CA 1
ATOM 1473 C C . GLU A 1 179 ? -3.941 -15.534 19.668 1.00 39.50 179 GLU A C 1
ATOM 1475 O O . GLU A 1 179 ? -4.629 -14.606 20.088 1.00 39.50 179 GLU A O 1
ATOM 1480 N N . ASP A 1 180 ? -3.211 -15.400 18.555 1.00 34.19 180 ASP A N 1
ATOM 1481 C CA . ASP A 1 180 ? -3.077 -14.106 17.860 1.00 34.19 180 ASP A CA 1
ATOM 1482 C C . ASP A 1 180 ? -4.250 -13.783 16.914 1.00 34.19 180 ASP A C 1
ATOM 1484 O O . ASP A 1 180 ? -4.503 -12.616 16.615 1.00 34.19 180 ASP A O 1
ATOM 1488 N N . MET A 1 181 ? -5.015 -14.785 16.461 1.00 34.69 181 MET A N 1
ATOM 1489 C CA . MET A 1 181 ? -6.176 -14.571 15.578 1.00 34.69 181 MET A CA 1
ATOM 1490 C C . MET A 1 181 ? -7.517 -14.476 16.319 1.00 34.69 181 MET A C 1
ATOM 1492 O O . MET A 1 181 ? -8.503 -14.013 15.737 1.00 34.69 181 MET A O 1
ATOM 1496 N N . VAL A 1 182 ? -7.582 -14.913 17.580 1.00 41.03 182 VAL A N 1
ATOM 1497 C CA . VAL A 1 182 ? -8.824 -14.904 18.370 1.00 41.03 182 VAL A CA 1
ATOM 1498 C C . VAL A 1 182 ? -9.061 -13.545 19.042 1.00 41.03 182 VAL A C 1
ATOM 1500 O O . VAL A 1 182 ? -10.207 -13.112 19.130 1.00 41.03 182 VAL A O 1
ATOM 1503 N N . VAL A 1 183 ? -8.009 -12.797 19.392 1.00 43.22 183 VAL A N 1
ATOM 1504 C CA . VAL A 1 183 ? -8.148 -11.517 20.118 1.00 43.22 183 VAL A CA 1
ATOM 1505 C C . VAL A 1 183 ? -8.679 -10.366 19.240 1.00 43.22 183 VAL A C 1
ATOM 1507 O O . VAL A 1 183 ? -9.295 -9.433 19.754 1.00 43.22 183 VAL A O 1
ATOM 1510 N N . GLU A 1 184 ? -8.542 -10.418 17.909 1.00 42.69 184 GLU A N 1
ATOM 1511 C CA . GLU A 1 184 ? -9.145 -9.391 17.035 1.00 42.69 184 GLU A CA 1
ATOM 1512 C C . GLU A 1 184 ? -10.665 -9.558 16.840 1.00 42.69 184 GLU A C 1
ATOM 1514 O O . GLU A 1 184 ? -11.339 -8.578 16.508 1.00 42.69 184 GLU A O 1
ATOM 1519 N N . ARG A 1 185 ? -11.233 -10.754 17.069 1.00 48.12 185 ARG A N 1
ATOM 1520 C CA . ARG A 1 185 ? -12.664 -11.021 16.819 1.00 48.12 185 ARG A CA 1
ATOM 1521 C C . ARG A 1 185 ? -13.606 -10.546 17.921 1.00 48.12 185 ARG A C 1
ATOM 1523 O O . ARG A 1 185 ? -14.787 -10.382 17.649 1.00 48.12 185 ARG A O 1
ATOM 1530 N N . GLU A 1 186 ? -13.128 -10.302 19.136 1.00 49.81 186 GLU A N 1
ATOM 1531 C CA . GLU A 1 186 ? -14.021 -10.066 20.288 1.00 49.81 186 GLU A CA 1
ATOM 1532 C C . GLU A 1 186 ? -14.559 -8.634 20.408 1.00 49.81 186 GLU A C 1
ATOM 1534 O O . GLU A 1 186 ? -15.370 -8.332 21.277 1.00 49.81 186 GLU A O 1
ATOM 1539 N N . LEU A 1 187 ? -14.138 -7.730 19.527 1.00 60.16 187 LEU A N 1
ATOM 1540 C CA . LEU A 1 187 ? -14.583 -6.339 19.531 1.00 60.16 187 LEU A CA 1
ATOM 1541 C C . LEU A 1 187 ? -15.001 -5.927 18.117 1.00 60.16 187 LEU A C 1
ATOM 1543 O O . LEU A 1 187 ? -14.480 -4.939 17.582 1.00 60.16 187 LEU A O 1
ATOM 1547 N N . ASP A 1 188 ? -15.852 -6.736 17.492 1.00 63.47 188 ASP A N 1
ATOM 1548 C CA . ASP A 1 188 ? -16.411 -6.452 16.175 1.00 63.47 188 ASP A CA 1
ATOM 1549 C C . ASP A 1 188 ? -17.415 -5.281 16.218 1.00 63.47 188 ASP A C 1
ATOM 1551 O O . ASP A 1 188 ? -17.795 -4.773 17.278 1.00 63.47 188 ASP A O 1
ATOM 1555 N N . ASP A 1 189 ? -17.807 -4.792 15.040 1.00 59.81 189 ASP A N 1
ATOM 1556 C CA . ASP A 1 189 ? -18.789 -3.714 14.932 1.00 59.81 189 ASP A CA 1
ATOM 1557 C C . ASP A 1 189 ? -20.157 -4.111 15.515 1.00 59.81 189 ASP A C 1
ATOM 1559 O O . ASP A 1 189 ? -20.836 -3.249 16.066 1.00 59.81 189 ASP A O 1
ATOM 1563 N N . GLY A 1 190 ? -20.534 -5.392 15.448 1.00 63.75 190 GLY A N 1
ATOM 1564 C CA . GLY A 1 190 ? -21.800 -5.921 15.958 1.00 63.75 190 GLY A CA 1
ATOM 1565 C C . GLY A 1 190 ? -21.904 -5.861 17.480 1.00 63.75 190 GLY A C 1
ATOM 1566 O O . GLY A 1 190 ? -22.942 -5.457 17.988 1.00 63.75 190 GLY A O 1
ATOM 1567 N N . PHE A 1 191 ? -20.819 -6.144 18.201 1.00 69.94 191 PHE A N 1
ATOM 1568 C CA . PHE A 1 191 ? -20.728 -5.994 19.652 1.00 69.94 191 PHE A CA 1
ATOM 1569 C C . PHE A 1 191 ? -20.982 -4.545 20.082 1.00 69.94 191 PHE A C 1
ATOM 1571 O O . PHE A 1 191 ? -21.754 -4.297 21.008 1.00 69.94 191 PHE A O 1
ATOM 1578 N N . TRP A 1 192 ? -20.367 -3.572 19.397 1.00 67.50 192 TRP A N 1
ATOM 1579 C CA . TRP A 1 192 ? -20.581 -2.155 19.707 1.00 67.50 192 TRP A CA 1
ATOM 1580 C C . TRP A 1 192 ? -21.992 -1.690 19.343 1.00 67.50 192 TRP A C 1
ATOM 1582 O O . TRP A 1 192 ? -22.581 -0.939 20.115 1.00 67.50 192 TRP A O 1
ATOM 1592 N N . GLU A 1 193 ? -22.549 -2.132 18.212 1.00 62.72 193 GLU A N 1
ATOM 1593 C CA . GLU A 1 193 ? -23.937 -1.818 17.850 1.00 62.72 193 GLU A CA 1
ATOM 1594 C C . GLU A 1 193 ? -24.938 -2.465 18.821 1.00 62.72 193 GLU A C 1
ATOM 1596 O O . GLU A 1 193 ? -25.890 -1.807 19.226 1.00 62.72 193 GLU A O 1
ATOM 1601 N N . GLU A 1 194 ? -24.726 -3.709 19.257 1.00 64.69 194 GLU A N 1
ATOM 1602 C CA . GLU A 1 194 ? -25.574 -4.399 20.238 1.00 64.69 194 GLU A CA 1
ATOM 1603 C C . GLU A 1 194 ? -25.519 -3.705 21.606 1.00 64.69 194 GLU A C 1
ATOM 1605 O O . GLU A 1 194 ? -26.560 -3.411 22.199 1.00 64.69 194 GLU A O 1
ATOM 1610 N N . LEU A 1 195 ? -24.315 -3.356 22.074 1.00 63.31 195 LEU A N 1
ATOM 1611 C CA . LEU A 1 195 ? -24.114 -2.637 23.332 1.00 63.31 195 LEU A CA 1
ATOM 1612 C C . LEU A 1 195 ? -24.769 -1.243 23.308 1.00 63.31 195 LEU A C 1
ATOM 1614 O O . LEU A 1 195 ? -25.353 -0.829 24.307 1.00 63.31 195 LEU A O 1
ATOM 1618 N N . LEU A 1 196 ? -24.694 -0.529 22.177 1.00 59.06 196 LEU A N 1
ATOM 1619 C CA . LEU A 1 196 ? -25.303 0.796 22.000 1.00 59.06 196 LEU A CA 1
ATOM 1620 C C . LEU A 1 196 ? -26.822 0.728 21.755 1.00 59.06 196 LEU A C 1
ATOM 1622 O O . LEU A 1 196 ? -27.545 1.652 22.128 1.00 59.06 196 LEU A O 1
ATOM 1626 N N . SER A 1 197 ? -27.326 -0.351 21.150 1.00 59.06 197 SER A N 1
ATOM 1627 C CA . SER A 1 197 ? -28.747 -0.504 20.798 1.00 59.06 197 SER A CA 1
ATOM 1628 C C . SER A 1 197 ? -29.607 -0.976 21.969 1.00 59.06 197 SER A C 1
ATOM 1630 O O . SER A 1 197 ? -30.768 -0.565 22.084 1.00 59.06 197 SER A O 1
ATOM 1632 N N . ASN A 1 198 ? -29.046 -1.794 22.868 1.00 55.84 198 ASN A N 1
ATOM 1633 C CA . ASN A 1 198 ? -29.778 -2.375 23.998 1.00 55.84 198 ASN A CA 1
ATOM 1634 C C . ASN A 1 198 ? -30.180 -1.343 25.079 1.00 55.84 198 ASN A C 1
ATOM 1636 O O . ASN A 1 198 ? -30.923 -1.664 26.002 1.00 55.84 198 ASN A O 1
ATOM 1640 N N . GLU A 1 199 ? -29.738 -0.086 24.961 1.00 53.78 199 GLU A N 1
ATOM 1641 C CA . GLU A 1 199 ? -30.127 1.017 25.853 1.00 53.78 199 GLU A CA 1
ATOM 1642 C C . GLU A 1 199 ? -31.420 1.736 25.405 1.00 53.78 199 GLU A C 1
ATOM 1644 O O . GLU A 1 199 ? -32.104 2.345 26.231 1.00 53.78 199 GLU A O 1
ATOM 1649 N N . SER A 1 200 ? -31.828 1.649 24.128 1.00 43.81 200 SER A N 1
ATOM 1650 C CA . SER A 1 200 ? -33.009 2.397 23.645 1.00 43.81 200 SER A CA 1
ATOM 1651 C C . SER A 1 200 ? -34.333 1.946 24.283 1.00 43.81 200 SER A C 1
ATOM 1653 O O . SER A 1 200 ? -35.273 2.735 24.373 1.00 43.81 200 SER A O 1
ATOM 1655 N N . LEU A 1 201 ? -34.389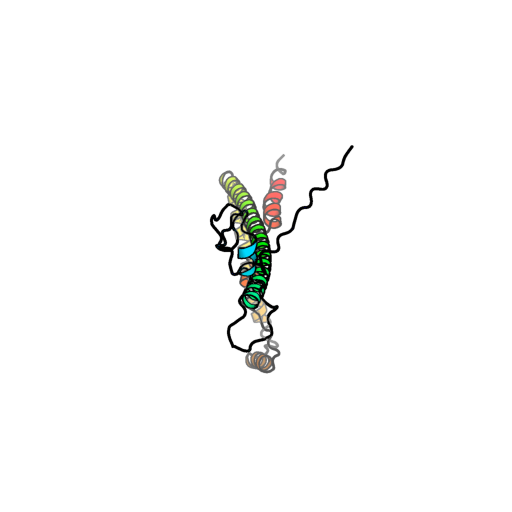 0.715 24.806 1.00 43.81 201 LEU A N 1
ATOM 1656 C CA . LEU A 1 201 ? -35.572 0.149 25.463 1.00 43.81 201 LEU A CA 1
ATOM 1657 C C . LEU A 1 201 ? -35.625 0.408 26.977 1.00 43.81 201 LEU A C 1
ATOM 1659 O O . LEU A 1 201 ? -36.678 0.232 27.586 1.00 43.81 201 LEU A O 1
ATOM 1663 N N . ALA A 1 202 ? -34.539 0.877 27.602 1.00 45.12 202 ALA A N 1
ATOM 1664 C CA . ALA A 1 202 ? -34.551 1.224 29.027 1.00 45.12 202 ALA A CA 1
ATOM 1665 C C . ALA A 1 202 ? -35.180 2.606 29.299 1.00 45.12 202 ALA A C 1
ATOM 1667 O O . ALA A 1 202 ? -35.507 2.927 30.440 1.00 45.12 202 ALA A O 1
ATOM 1668 N N . SER A 1 203 ? -35.391 3.414 28.252 1.00 44.81 203 SER A N 1
ATOM 1669 C CA . SER A 1 203 ? -35.957 4.767 28.359 1.00 44.81 203 SER A CA 1
ATOM 1670 C C . SER A 1 203 ? -37.487 4.822 28.212 1.00 44.81 203 SER A C 1
ATOM 1672 O O . SER A 1 203 ? -38.067 5.897 28.329 1.00 44.81 203 SER A O 1
ATOM 1674 N N . THR A 1 204 ? -38.168 3.692 27.976 1.00 41.88 204 THR A N 1
ATOM 1675 C CA . THR A 1 204 ? -39.628 3.644 27.761 1.00 41.88 204 THR A CA 1
ATOM 1676 C C . THR A 1 204 ? -40.321 2.677 28.727 1.00 41.88 204 THR A C 1
ATOM 1678 O O . THR A 1 204 ? -41.008 1.754 28.305 1.00 41.88 204 THR A O 1
ATOM 1681 N N . SER A 1 205 ? -40.127 2.836 30.038 1.00 39.53 205 SER A N 1
ATOM 1682 C CA . SER A 1 205 ? -40.925 2.104 31.044 1.00 39.53 205 SER A CA 1
ATOM 1683 C C . SER A 1 205 ? -41.228 2.923 32.306 1.00 39.53 205 SER A C 1
ATOM 1685 O O . SER A 1 205 ? -41.452 2.359 33.375 1.00 39.53 205 SER A O 1
ATOM 1687 N N . SER A 1 206 ? -41.283 4.249 32.186 1.00 42.19 206 SER A N 1
ATOM 1688 C CA . SER A 1 206 ? -41.904 5.099 33.204 1.00 42.19 206 SER A CA 1
ATOM 1689 C C . SER A 1 206 ? -42.810 6.117 32.524 1.00 42.19 206 SER A C 1
ATOM 1691 O O . SER A 1 206 ? -42.357 7.192 32.144 1.00 42.19 206 SER A O 1
ATOM 1693 N N . ASN A 1 207 ? -44.075 5.734 32.353 1.00 34.47 207 ASN A N 1
ATOM 1694 C CA . ASN A 1 207 ? -45.238 6.620 32.333 1.00 34.47 207 ASN A CA 1
ATOM 1695 C C . ASN A 1 207 ? -46.303 5.980 33.221 1.00 34.47 207 ASN A C 1
ATOM 1697 O O . ASN A 1 207 ? -46.469 4.744 33.103 1.00 34.47 207 ASN A O 1
#